Protein 1E6B (pdb70)

InterPro domains:
  IPR004045 Glutathione S-transferase, N-terminal [PF13409] (17-82)
  IPR004045 Glutathione S-transferase, N-terminal [PS50404] (7-88)
  IPR004046 Glutathione S-transferase, C-terminal [PF14497] (123-204)
  IPR005955 Glutathione S-transferases, class Zeta [TIGR01262] (10-216)
  IPR010987 Glutathione S-transferase, C-terminal-like [PS50405] (93-218)
  IPR034330 Glutathione S-transferases, class Zeta , C-terminal [cd03191] (94-213)
  IPR034333 Glutathione S-transferases, class Zeta , N-terminal [cd03042] (9-81)
  IPR036249 Thioredoxin-like superfamily [SSF52833] (5-92)
  IPR036282 Glutathione S-transferase, C-terminal domain superfamily [SSF47616] (88-217)
  IPR040079 Glutathione transferase family [SFLDS00019] (9-199)

CATH classification: 3.40.30.10 (+1 more: 1.20.1050.10)

Sequence (194 aa):
KLKLYSYWRSSCAHRVRIALALKGLDYEYIPVNLLKGDQFDSDFKKINPMGTVPALVDGDVVINDSFAIIMYLDEKYPEPPLLPRDLHKRAVNYQAMSIVLSGIQPTAWVNNAITKGFTALEKLLVNCAGKHATGDEIYLADLFLAPQIHGAINRFQINMEPYPTLAKCYESYNELPAFQNALPEKQPDAPSST

Radius of gyration: 16.5 Å; Cα contacts (8 Å, |Δi|>4): 278; chains: 1; bounding box: 48×37×42 Å

Foldseek 3Di:
DKEWEAALLDLLQLLQLLLCLQLVHDYHYHYQHVVVPSLVDVVVCVQVVVSDPGWMDDDNDIDDTSVRSSVVCCVVRVPPHQADDDPVSNVLLVVLLCCLVPQQPVVADADCSVVVSLVVLLVSQVPADDQARHHPDHHNSLSSLQSVVVCCCVVRVDDCVVRVRSVSRNVSLPPPVSSVCSHSCNDPPHDDPD

Secondary structure (DSSP, 8-state):
--EEEE-TT-HHHHHHHHHHHHTT---EEEE--TTTTGGG-HHHHHH-TT--SSEEEETTEEEESHHHHHHHHHHHS-SS-SS-S-HHHHHHHHHHHHIIIIII-------HHHHHHHHHHHHHHTTS-SSBTTBSS--HHHHHHHHHHHHHHHHH----TT-HHHHHHHHHHTT-HHHHHHSGGGSTTSPP--

B-factor: mean 41.96, std 14.05, range [22.75, 112.11]

Structure (mmCIF, N/CA/C/O backbone):
data_1E6B
#
_entry.id   1E6B
#
_cell.length_a   75.164
_cell.length_b   75.164
_cell.length_c   140.520
_cell.angle_alpha   90.00
_cell.angle_beta   90.00
_cell.angle_gamma   120.00
#
_symmetry.space_group_name_H-M   'P 65 2 2'
#
loop_
_entity.id
_entity.type
_entity.pdbx_description
1 polymer 'GLUTATHIONE S-TRANSFERASE'
2 non-polymer BETA-MERCAPTOETHANOL
3 water water
#
loop_
_atom_site.group_PDB
_atom_site.id
_atom_site.type_symbol
_atom_site.label_atom_id
_atom_site.label_alt_id
_atom_site.label_comp_id
_atom_site.label_asym_id
_atom_site.label_entity_id
_atom_site.label_seq_id
_atom_site.pdbx_PDB_ins_code
_atom_site.Cartn_x
_atom_site.Cartn_y
_atom_site.Cartn_z
_atom_site.occupancy
_atom_site.B_iso_or_equiv
_atom_site.auth_seq_id
_atom_site.auth_comp_id
_atom_site.auth_asym_id
_atom_site.auth_atom_id
_atom_site.pdbx_PDB_model_num
ATOM 1 N N . LYS A 1 8 ? 32.864 23.773 105.635 1.00 54.07 8 LYS A N 1
ATOM 2 C CA . LYS A 1 8 ? 31.434 23.678 106.069 1.00 52.92 8 LYS A CA 1
ATOM 3 C C . LYS A 1 8 ? 30.492 24.554 105.241 1.00 50.19 8 LYS A C 1
ATOM 4 O O . LYS A 1 8 ? 30.086 25.638 105.659 1.00 49.37 8 LYS A O 1
ATOM 6 N N . LEU A 1 9 ? 30.019 24.011 104.135 1.00 45.48 9 LEU A N 1
ATOM 7 C CA . LEU A 1 9 ? 29.091 24.732 103.280 1.00 40.87 9 LEU A CA 1
ATOM 8 C C . LEU A 1 9 ? 27.776 25.040 103.982 1.00 38.68 9 LEU A C 1
ATOM 9 O O . LEU A 1 9 ? 27.276 24.289 104.817 1.00 37.65 9 LEU A O 1
ATOM 14 N N . LYS A 1 10 ? 27.185 26.161 103.604 1.00 37.21 10 LYS A N 1
ATOM 15 C CA . LYS A 1 10 ? 25.894 26.597 104.058 1.00 36.63 10 LYS A CA 1
ATOM 16 C C . LYS A 1 10 ? 25.007 26.876 102.822 1.00 34.76 10 LYS A C 1
ATOM 17 O O . LYS A 1 10 ? 25.519 27.482 101.852 1.00 34.91 10 LYS A O 1
ATOM 23 N N . LEU A 1 11 ? 23.756 26.512 102.913 1.00 33.79 11 LEU A N 1
ATOM 24 C CA . LEU A 1 11 ? 22.836 26.824 101.793 1.00 32.96 11 LEU A CA 1
ATOM 25 C C . LEU A 1 11 ? 21.614 27.554 102.363 1.00 33.75 11 LEU A C 1
ATOM 26 O O . LEU A 1 11 ? 20.878 27.010 103.197 1.00 32.36 11 LEU A O 1
ATOM 31 N N . TYR A 1 12 ? 21.396 28.785 101.881 1.00 33.72 12 TYR A N 1
ATOM 32 C CA . TYR A 1 12 ? 20.219 29.547 102.234 1.00 34.04 12 TYR A CA 1
ATOM 33 C C . TYR A 1 12 ? 19.173 29.046 101.228 1.00 33.37 12 TYR A C 1
ATOM 34 O O . TYR A 1 12 ? 19.423 29.148 100.008 1.00 32.56 12 TYR A O 1
ATOM 43 N N . SER A 1 13 ? 18.110 28.492 101.772 1.00 33.06 13 SER A N 1
ATOM 44 C CA . SER A 1 13 ? 17.135 27.826 100.939 1.00 32.77 13 SER A CA 1
ATOM 45 C C . SER A 1 13 ? 15.723 28.102 101.428 1.00 33.76 13 SER A C 1
ATOM 46 O O . SER A 1 13 ? 15.510 28.385 102.591 1.00 35.55 13 SER A O 1
ATOM 49 N N . TYR A 1 14 ? 14.777 27.925 100.526 1.00 34.44 14 TYR A N 1
ATOM 50 C CA . TYR A 1 14 ? 13.357 28.002 100.851 1.00 36.12 14 TYR A CA 1
ATOM 51 C C . TYR A 1 14 ? 12.757 26.711 100.306 1.00 35.41 14 TYR A C 1
ATOM 52 O O . TYR A 1 14 ? 13.007 26.378 99.148 1.00 32.19 14 TYR A O 1
ATOM 61 N N . TRP A 1 15 ? 11.945 25.994 101.096 1.00 37.08 15 TRP A N 1
ATOM 62 C CA . TRP A 1 15 ? 11.470 24.691 100.660 1.00 39.56 15 TRP A CA 1
ATOM 63 C C . TRP A 1 15 ? 10.750 24.684 99.324 1.00 40.34 15 TRP A C 1
ATOM 64 O O . TRP A 1 15 ? 11.022 23.750 98.542 1.00 41.69 15 TRP A O 1
ATOM 75 N N . ARG A 1 16 ? 9.947 25.668 99.006 1.00 41.07 16 ARG A N 1
ATOM 76 C CA . ARG 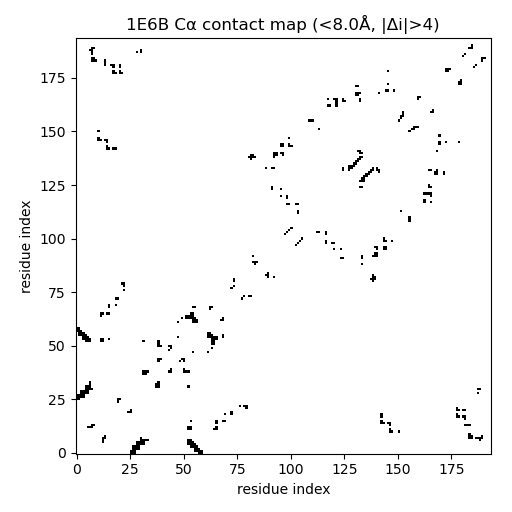A 1 16 ? 9.194 25.690 97.770 1.00 44.50 16 ARG A CA 1
ATOM 77 C C . ARG A 1 16 ? 9.930 26.367 96.607 1.00 41.39 16 ARG A C 1
ATOM 78 O O . ARG A 1 16 ? 9.347 26.382 95.523 1.00 42.57 16 ARG A O 1
ATOM 86 N N . SER A 1 17 ? 11.131 26.869 96.827 1.00 36.92 17 SER A N 1
ATOM 87 C CA . SER A 1 17 ? 11.783 27.561 95.688 1.00 34.46 17 SER A CA 1
ATOM 88 C C . SER A 1 17 ? 12.302 26.564 94.681 1.00 33.03 17 SER A C 1
ATOM 89 O O . SER A 1 17 ? 13.151 25.731 95.066 1.00 32.48 17 SER A O 1
ATOM 92 N N . SER A 1 18 ? 11.860 26.601 93.433 1.00 31.28 18 SER A N 1
ATOM 93 C CA . SER A 1 18 ? 12.403 25.657 92.457 1.00 32.71 18 SER A CA 1
ATOM 94 C C . SER A 1 18 ? 13.880 25.939 92.252 1.00 31.20 18 SER A C 1
ATOM 95 O O . SER A 1 18 ? 14.571 24.936 92.002 1.00 29.79 18 SER A O 1
ATOM 98 N N . CYS A 1 19 ? 14.362 27.192 92.351 1.00 29.51 19 CYS A N 1
ATOM 99 C CA . CYS A 1 19 ? 15.785 27.435 92.098 1.00 29.71 19 CYS A CA 1
ATOM 100 C C . CYS A 1 19 ? 16.623 26.755 93.188 1.00 29.48 19 CYS A C 1
ATOM 101 O O . CYS A 1 19 ? 17.679 26.167 92.889 1.00 29.70 19 CYS A O 1
ATOM 104 N N . ALA A 1 20 ? 16.134 26.845 94.432 1.00 27.84 20 ALA A N 1
ATOM 105 C CA . ALA A 1 20 ? 16.863 26.203 95.534 1.00 29.21 20 ALA A CA 1
ATOM 106 C C . ALA A 1 20 ? 16.756 24.674 95.378 1.00 28.65 20 ALA A C 1
ATOM 107 O O . ALA A 1 20 ? 17.740 23.974 95.688 1.00 28.19 20 ALA A O 1
ATOM 109 N N . HIS A 1 21 ? 15.651 24.171 94.868 1.00 28.89 21 HIS A N 1
ATOM 110 C CA . HIS A 1 21 ? 15.464 22.725 94.626 1.00 28.45 21 HIS A CA 1
ATOM 111 C C . HIS A 1 21 ? 16.581 22.252 93.685 1.00 29.02 21 HIS A C 1
ATOM 112 O O . HIS A 1 21 ? 17.211 21.202 93.928 1.00 28.26 21 HIS A O 1
ATOM 119 N N . ARG A 1 22 ? 16.858 22.989 92.585 1.00 27.50 22 ARG A N 1
ATOM 120 C CA . ARG A 1 22 ? 17.923 22.562 91.660 1.00 26.81 22 ARG A CA 1
ATOM 121 C C . ARG A 1 22 ? 19.264 22.329 92.396 1.00 25.29 22 ARG A C 1
ATOM 122 O O . ARG A 1 22 ? 20.003 21.363 92.145 1.00 25.67 22 ARG A O 1
ATOM 130 N N . VAL A 1 23 ? 19.630 23.330 93.212 1.00 23.97 23 VAL A N 1
ATOM 131 C CA . VAL A 1 23 ? 20.901 23.290 93.946 1.00 25.44 23 VAL A CA 1
ATOM 132 C C . VAL A 1 23 ? 20.892 22.125 94.926 1.00 25.77 23 VAL A C 1
ATOM 133 O O . VAL A 1 23 ? 21.969 21.506 95.064 1.00 26.41 23 VAL A O 1
ATOM 137 N N . ARG A 1 24 ? 19.768 21.896 95.627 1.00 27.24 24 ARG A N 1
ATOM 138 C CA . ARG A 1 24 ? 19.777 20.742 96.573 1.00 25.74 24 ARG A CA 1
ATOM 139 C C . ARG A 1 24 ? 20.069 19.410 95.886 1.00 26.78 24 ARG A C 1
ATOM 140 O O . ARG A 1 24 ? 20.770 18.518 96.403 1.00 29.08 24 ARG A O 1
ATOM 148 N N . ILE A 1 25 ? 19.619 19.248 94.646 1.00 25.67 25 ILE A N 1
ATOM 149 C CA . ILE A 1 25 ? 19.893 18.010 93.927 1.00 26.61 25 ILE A CA 1
ATOM 150 C C . ILE A 1 25 ? 21.403 17.945 93.706 1.00 27.14 25 ILE A C 1
ATOM 151 O O . ILE A 1 25 ? 21.969 16.844 93.847 1.00 28.70 25 ILE A O 1
ATOM 156 N N . ALA A 1 26 ? 21.988 19.069 93.257 1.00 24.91 26 ALA A N 1
ATOM 157 C CA . ALA A 1 26 ? 23.430 19.025 92.962 1.00 26.31 26 ALA A CA 1
ATOM 158 C C . ALA A 1 26 ? 24.241 18.614 94.210 1.00 28.01 26 ALA A C 1
ATOM 159 O O . ALA A 1 26 ? 25.117 17.755 94.134 1.00 29.87 26 ALA A O 1
ATOM 161 N N . LEU A 1 27 ? 23.935 19.228 95.351 1.00 27.60 27 LEU A N 1
ATOM 162 C CA . LEU A 1 27 ? 24.646 18.927 96.594 1.00 29.63 27 LEU A CA 1
ATOM 163 C C . LEU A 1 27 ? 24.489 17.442 96.945 1.00 29.89 27 LEU A C 1
ATOM 164 O O . LEU A 1 27 ? 25.477 16.859 97.398 1.00 31.78 27 LEU A O 1
ATOM 169 N N . ALA A 1 28 ? 23.305 16.881 96.823 1.00 30.12 28 ALA A N 1
ATOM 170 C CA . ALA A 1 28 ? 23.044 15.487 97.106 1.00 30.77 28 ALA A CA 1
ATOM 171 C C . ALA A 1 28 ? 23.794 14.595 96.136 1.00 31.12 28 ALA A C 1
ATOM 172 O O . ALA A 1 28 ? 24.489 13.645 96.568 1.00 31.42 28 ALA A O 1
ATOM 174 N N . LEU A 1 29 ? 23.810 14.891 94.842 1.00 31.28 29 LEU A N 1
ATOM 175 C CA . LEU A 1 29 ? 24.567 14.080 93.873 1.00 31.47 29 LEU A CA 1
ATOM 176 C C . LEU A 1 29 ? 26.078 14.168 94.103 1.00 31.70 29 LEU A C 1
ATOM 177 O O . LEU A 1 29 ? 26.725 13.148 93.829 1.00 33.29 29 LEU A O 1
ATOM 182 N N . LYS A 1 30 ? 26.578 15.265 94.635 1.00 29.24 30 LYS A N 1
ATOM 183 C CA . LYS A 1 30 ? 28.017 15.397 94.873 1.00 30.55 30 LYS A CA 1
ATOM 184 C C . LYS A 1 30 ? 28.390 14.766 96.229 1.00 30.27 30 LYS A C 1
ATOM 185 O O . LYS A 1 30 ? 29.578 14.705 96.619 1.00 3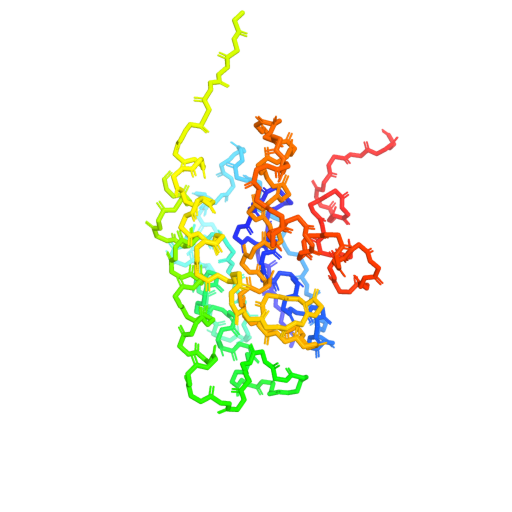1.97 30 LYS A O 1
ATOM 191 N N . GLY A 1 31 ? 27.406 14.367 96.991 1.00 31.99 31 GLY A N 1
ATOM 192 C CA . GLY A 1 31 ? 27.654 13.736 98.337 1.00 32.09 31 GLY A CA 1
ATOM 193 C C . GLY A 1 31 ? 28.160 14.804 99.302 1.00 32.27 31 GLY A C 1
ATOM 194 O O . GLY A 1 31 ? 28.906 14.558 100.275 1.00 33.29 31 GLY A O 1
ATOM 195 N N . LEU A 1 32 ? 27.728 16.067 99.117 1.00 31.18 32 LEU A N 1
ATOM 196 C CA . LEU A 1 32 ? 28.237 17.132 99.962 1.00 31.64 32 LEU A CA 1
ATOM 197 C C . LEU A 1 32 ? 27.333 17.530 101.126 1.00 32.68 32 LEU A C 1
ATOM 198 O O . LEU A 1 32 ? 26.148 17.843 100.971 1.00 33.15 32 LEU A O 1
ATOM 203 N N . ASP A 1 33 ? 27.865 17.478 102.355 1.00 34.32 33 ASP A N 1
ATOM 204 C CA . ASP A 1 33 ? 27.114 17.878 103.537 1.00 34.57 33 ASP A CA 1
ATOM 205 C C . ASP A 1 33 ? 27.042 19.399 103.627 1.00 34.32 33 ASP A C 1
ATOM 206 O O . ASP A 1 33 ? 27.922 20.095 103.131 1.00 34.86 33 ASP A O 1
ATOM 211 N N . TYR A 1 34 ? 25.967 19.903 104.228 1.00 34.50 34 TYR A N 1
ATOM 212 C CA . TYR A 1 34 ? 25.822 21.342 104.375 1.00 34.15 34 TYR A CA 1
ATOM 213 C C . TYR A 1 34 ? 24.758 21.662 105.428 1.00 35.17 34 TYR A C 1
ATOM 214 O O . TYR A 1 34 ? 23.912 20.839 105.780 1.00 36.96 34 TYR A O 1
ATOM 223 N N . GLU A 1 35 ? 24.870 22.905 105.893 1.00 36.35 35 GLU A N 1
ATOM 224 C CA . GLU A 1 35 ? 23.931 23.493 106.825 1.00 39.11 35 GLU A CA 1
ATOM 225 C C . GLU A 1 35 ? 22.783 24.146 106.036 1.00 37.69 35 GLU A C 1
ATOM 226 O O . GLU A 1 35 ? 23.053 25.016 105.222 1.00 39.54 35 GLU A O 1
ATOM 232 N N . TYR A 1 36 ? 21.575 23.649 106.218 1.00 35.46 36 TYR A N 1
ATOM 233 C CA . TYR A 1 36 ? 20.400 24.200 105.558 1.00 34.88 36 TYR A CA 1
ATOM 234 C C . TYR A 1 36 ? 19.907 25.390 106.377 1.00 36.21 36 TYR A C 1
ATOM 235 O O . TYR A 1 36 ? 19.571 25.198 107.569 1.00 37.39 36 TYR A O 1
ATOM 244 N N . ILE A 1 37 ? 19.934 26.584 105.805 1.00 36.78 37 ILE A N 1
ATOM 245 C CA . ILE A 1 37 ? 19.446 27.774 106.504 1.00 38.02 37 ILE A CA 1
ATOM 246 C C . ILE A 1 37 ? 18.192 28.258 105.788 1.00 38.28 37 ILE A C 1
ATOM 247 O O . ILE A 1 37 ? 18.242 28.730 104.654 1.00 36.46 37 ILE A O 1
ATOM 252 N N . PRO A 1 38 ? 17.038 28.065 106.409 1.00 39.35 38 PRO A N 1
ATOM 253 C CA . PRO A 1 38 ? 15.763 28.434 105.867 1.00 39.98 38 PRO A CA 1
ATOM 254 C C . PRO A 1 38 ? 15.599 29.950 105.723 1.00 40.07 38 PRO A C 1
ATOM 255 O O . PRO A 1 38 ? 15.997 30.750 106.590 1.00 39.75 38 PRO A O 1
ATOM 259 N N . VAL A 1 39 ? 15.019 30.345 104.604 1.00 39.45 39 VAL A N 1
ATOM 260 C CA . VAL A 1 39 ? 14.708 31.733 104.291 1.00 40.38 39 VAL A CA 1
ATOM 261 C C . VAL A 1 39 ? 13.276 31.737 103.763 1.00 41.65 39 VAL A C 1
ATOM 262 O O . VAL A 1 39 ? 12.934 31.273 102.680 1.00 40.39 39 VAL A O 1
ATOM 266 N N . ASN A 1 40 ? 12.311 32.130 104.629 1.00 44.39 40 ASN A N 1
ATOM 267 C CA . ASN A 1 40 ? 10.908 32.110 104.205 1.00 48.37 40 ASN A CA 1
ATOM 268 C C . ASN A 1 40 ? 10.613 33.216 103.204 1.00 51.42 40 ASN A C 1
ATOM 269 O O . ASN A 1 40 ? 10.399 34.385 103.591 1.00 53.08 40 ASN A O 1
ATOM 274 N N . LEU A 1 41 ? 10.561 32.908 101.911 1.00 52.94 41 LEU A N 1
ATOM 275 C CA . LEU A 1 41 ? 10.300 33.925 100.897 1.00 55.81 41 LEU A CA 1
ATOM 276 C C . LEU A 1 41 ? 8.881 34.480 100.963 1.00 59.70 41 LEU A C 1
ATOM 277 O O . LEU A 1 41 ? 8.740 35.688 100.714 1.00 60.07 41 LEU A O 1
ATOM 282 N N . LEU A 1 42 ? 7.856 33.717 101.341 1.00 62.80 42 LEU A N 1
ATOM 283 C CA . LEU A 1 42 ? 6.523 34.308 101.461 1.00 66.23 42 LEU A CA 1
ATOM 284 C C . LEU A 1 42 ? 6.508 35.383 102.538 1.00 67.50 42 LEU A C 1
ATOM 285 O O . LEU A 1 42 ? 6.028 36.502 102.308 1.00 68.79 42 LEU A O 1
ATOM 290 N N . LYS A 1 43 ? 7.104 35.117 103.697 1.00 67.41 43 LYS A N 1
ATOM 291 C CA . LYS A 1 43 ? 7.136 36.018 104.822 1.00 68.63 43 LYS A CA 1
ATOM 292 C C . LYS A 1 43 ? 8.107 37.185 104.669 1.00 67.73 43 LYS A C 1
ATOM 293 O O . LYS A 1 43 ? 8.351 37.867 105.673 1.00 68.46 43 LYS A O 1
ATOM 299 N N . GLY A 1 44 ? 8.848 37.255 103.578 1.00 65.42 44 GLY A N 1
ATOM 300 C CA . GLY A 1 44 ? 9.810 38.296 103.349 1.00 63.46 44 GLY A CA 1
ATOM 301 C C . GLY A 1 44 ? 11.057 38.272 104.198 1.00 62.03 44 GLY A C 1
ATOM 302 O O . GLY A 1 44 ? 11.721 39.307 104.351 1.00 61.57 44 GLY A O 1
ATOM 303 N N . ASP A 1 45 ? 11.576 37.099 104.576 1.00 60.12 45 ASP A N 1
ATOM 304 C CA . ASP A 1 45 ? 12.811 37.007 105.331 1.00 58.84 45 ASP A CA 1
ATOM 305 C C . ASP A 1 45 ? 14.047 37.359 104.513 1.00 54.50 45 ASP A C 1
ATOM 306 O O . ASP A 1 45 ? 15.115 37.636 105.059 1.00 52.87 45 ASP A O 1
ATOM 311 N N . GLN A 1 46 ? 13.954 37.364 103.188 1.00 51.19 46 GLN A N 1
ATOM 312 C CA . GLN A 1 46 ? 15.077 37.725 102.334 1.00 50.98 46 GLN A CA 1
ATOM 313 C C . GLN A 1 46 ? 15.382 39.224 102.327 1.00 52.08 46 GLN A C 1
ATOM 314 O O . GLN A 1 46 ? 16.342 39.686 101.715 1.00 51.64 46 GLN A O 1
ATOM 320 N N . PHE A 1 47 ? 14.511 40.047 102.927 1.00 53.27 47 PHE A N 1
ATOM 321 C CA . PHE A 1 47 ? 14.749 41.491 103.000 1.00 53.89 47 PHE A CA 1
ATOM 322 C C . PHE A 1 47 ? 15.225 41.913 104.387 1.00 57.73 47 PHE A C 1
ATOM 323 O O . PHE A 1 47 ? 15.370 43.104 104.655 1.00 57.68 47 PHE A O 1
ATOM 331 N N . ASP A 1 48 ? 15.479 40.932 105.234 1.00 60.34 48 ASP A N 1
ATOM 332 C CA . ASP A 1 48 ? 16.048 41.164 106.563 1.00 63.83 48 ASP A CA 1
ATOM 333 C C . ASP A 1 48 ? 17.445 41.749 106.446 1.00 64.18 48 ASP A C 1
ATOM 334 O O . ASP A 1 48 ? 18.228 41.249 105.625 1.00 63.62 48 ASP A O 1
ATOM 339 N N . SER A 1 49 ? 17.792 42.782 107.223 1.00 64.40 49 SER A N 1
ATOM 340 C CA . SER A 1 49 ? 19.110 43.383 107.116 1.00 64.70 49 SER A CA 1
ATOM 341 C C . SER A 1 49 ? 20.271 42.503 107.549 1.00 64.32 49 SER A C 1
ATOM 342 O O . SER A 1 49 ? 21.362 42.704 106.984 1.00 64.65 49 SER A O 1
ATOM 345 N N . ASP A 1 50 ? 20.119 41.556 108.466 1.00 63.94 50 ASP A N 1
ATOM 346 C CA . ASP A 1 50 ? 21.279 40.740 108.851 1.00 64.25 50 ASP A CA 1
ATOM 347 C C . ASP A 1 50 ? 21.633 39.720 107.771 1.00 62.40 50 ASP A C 1
ATOM 348 O O . ASP A 1 50 ? 22.789 39.450 107.454 1.00 61.31 50 ASP A O 1
ATOM 353 N N . PHE A 1 51 ? 20.577 39.165 107.175 1.00 60.81 51 PHE A N 1
ATOM 354 C CA . PHE A 1 51 ? 20.732 38.226 106.057 1.00 59.21 51 PHE A CA 1
ATOM 355 C C . PHE A 1 51 ? 21.412 38.926 104.886 1.00 58.65 51 PHE A C 1
ATOM 356 O O . PHE A 1 51 ? 22.311 38.398 104.238 1.00 56.53 51 PHE A O 1
ATOM 364 N N . LYS A 1 52 ? 21.038 40.182 104.644 1.00 59.66 52 LYS A N 1
ATOM 365 C CA . LYS A 1 52 ? 21.604 41.074 103.649 1.00 60.44 52 LYS A CA 1
ATOM 366 C C . LYS A 1 52 ? 23.080 41.340 103.889 1.00 59.76 52 LYS A C 1
ATOM 367 O O . LYS A 1 52 ? 23.868 41.501 102.971 1.00 60.16 52 LYS A O 1
ATOM 373 N N . LYS A 1 53 ? 23.485 41.305 105.156 1.00 59.58 53 LYS A N 1
ATOM 374 C CA . LYS A 1 53 ? 24.882 41.445 105.517 1.00 59.72 53 LYS A CA 1
ATOM 375 C C . LYS A 1 53 ? 25.702 40.254 105.031 1.00 57.03 53 LYS A C 1
ATOM 376 O O . LYS A 1 53 ? 26.843 40.392 104.611 1.00 56.86 53 LYS A O 1
ATOM 382 N N . ILE A 1 54 ? 25.132 39.063 105.200 1.00 54.69 54 ILE A N 1
ATOM 383 C CA . ILE A 1 54 ? 25.808 37.843 104.795 1.00 53.62 54 ILE A CA 1
ATOM 384 C C . ILE A 1 54 ? 25.659 37.604 103.293 1.00 50.06 54 ILE A C 1
ATOM 385 O O . ILE A 1 54 ? 26.598 37.157 102.655 1.00 49.58 54 ILE A O 1
ATOM 390 N N . ASN A 1 55 ? 24.528 37.932 102.745 1.00 47.39 55 ASN A N 1
ATOM 391 C CA . ASN A 1 55 ? 24.146 37.754 101.346 1.00 45.32 55 ASN A CA 1
ATOM 392 C C . ASN A 1 55 ? 23.710 39.056 100.719 1.00 44.93 55 ASN A C 1
ATOM 393 O O . ASN A 1 55 ? 22.535 39.344 100.469 1.00 44.42 55 ASN A O 1
ATOM 398 N N . PRO A 1 56 ? 24.665 39.950 100.453 1.00 45.60 56 PRO A N 1
ATOM 399 C CA . PRO A 1 56 ? 24.414 41.271 99.905 1.00 45.44 56 PRO A CA 1
ATOM 400 C C . PRO A 1 56 ? 23.629 41.242 98.623 1.00 43.99 56 PRO A C 1
ATOM 401 O O . PRO A 1 56 ? 22.793 42.099 98.389 1.00 43.89 56 PRO A O 1
ATOM 405 N N . MET A 1 57 ? 23.828 40.193 97.781 1.00 43.14 57 MET A N 1
ATOM 406 C CA . MET A 1 57 ? 23.017 40.098 96.593 1.00 41.30 57 MET A CA 1
ATOM 407 C C . MET A 1 57 ? 21.559 39.888 96.992 1.00 41.28 57 MET A C 1
ATOM 408 O O . MET A 1 57 ? 20.690 40.201 96.181 1.00 42.20 57 MET A O 1
ATOM 413 N N . GLY A 1 58 ? 21.282 39.303 98.181 1.00 39.32 58 GLY A N 1
ATOM 414 C CA . GLY A 1 58 ? 19.925 39.177 98.642 1.00 39.56 58 GLY A CA 1
ATOM 415 C C . GLY A 1 58 ? 19.045 38.102 98.083 1.00 39.21 58 GLY A C 1
ATOM 416 O O . GLY A 1 58 ? 17.841 38.037 98.375 1.00 41.61 58 GLY A O 1
ATOM 417 N N . THR A 1 59 ? 19.603 37.242 97.219 1.00 36.51 59 THR A N 1
ATOM 418 C CA . THR A 1 59 ? 18.738 36.244 96.585 1.00 36.96 59 THR A CA 1
ATOM 419 C C . THR A 1 59 ? 18.919 34.871 97.223 1.00 35.66 59 THR A C 1
ATOM 420 O O . THR A 1 59 ? 19.941 34.559 97.834 1.00 36.00 59 THR A O 1
ATOM 424 N N . VAL A 1 60 ? 17.905 34.054 97.003 1.00 33.62 60 VAL A N 1
ATOM 425 C CA . VAL A 1 60 ? 17.880 32.634 97.453 1.00 32.73 60 VAL A CA 1
ATOM 426 C C . VAL A 1 60 ? 17.612 31.775 96.231 1.00 32.42 60 VAL A C 1
ATOM 427 O O . VAL A 1 60 ? 16.711 32.096 95.424 1.00 34.57 60 VAL A O 1
ATOM 431 N N . PRO A 1 61 ? 18.369 30.703 95.968 1.00 31.69 61 PRO A N 1
ATOM 432 C CA . PRO A 1 61 ? 19.362 30.185 96.852 1.00 31.48 61 PRO A CA 1
ATOM 433 C C . PRO A 1 61 ? 20.670 30.927 96.894 1.00 31.09 61 PRO A C 1
ATOM 434 O O . PRO A 1 61 ? 21.010 31.704 95.985 1.00 29.44 61 PRO A O 1
ATOM 438 N N . ALA A 1 62 ? 21.404 30.741 97.999 1.00 30.08 62 ALA A N 1
ATOM 439 C CA . ALA A 1 62 ? 22.717 31.344 98.155 1.00 29.97 62 ALA A CA 1
ATOM 440 C C . ALA A 1 62 ? 23.601 30.305 98.850 1.00 30.12 62 ALA A C 1
ATOM 441 O O . ALA A 1 62 ? 23.179 29.760 99.866 1.00 30.14 62 ALA A O 1
ATOM 443 N N . LEU A 1 63 ? 24.761 30.028 98.276 1.00 29.59 63 LEU A N 1
ATOM 444 C CA . LEU A 1 63 ? 25.678 29.052 98.859 1.00 30.08 63 LEU A CA 1
ATOM 445 C C . LEU A 1 63 ? 26.839 29.803 99.507 1.00 31.54 63 LEU A C 1
ATOM 446 O O . LEU A 1 63 ? 27.390 30.726 98.908 1.00 32.14 63 LEU A O 1
ATOM 451 N N . VAL A 1 64 ? 27.090 29.546 100.779 1.00 33.53 64 VAL A N 1
ATOM 452 C CA . VAL A 1 64 ? 28.243 30.114 101.467 1.00 36.64 64 VAL A CA 1
ATOM 453 C C . VAL A 1 64 ? 29.303 29.031 101.652 1.00 37.18 64 VAL A C 1
ATOM 454 O O . VAL A 1 64 ? 29.092 27.943 102.192 1.00 38.48 64 VAL A O 1
ATOM 458 N N . ASP A 1 65 ? 30.468 29.329 101.086 1.00 37.99 65 ASP A N 1
ATOM 459 C CA . ASP A 1 65 ? 31.602 28.399 101.142 1.00 40.24 65 ASP A CA 1
ATOM 460 C C . ASP A 1 65 ? 32.767 29.148 101.797 1.00 43.16 65 ASP A C 1
ATOM 461 O O . ASP A 1 65 ? 33.451 29.904 101.124 1.00 43.34 65 ASP A O 1
ATOM 466 N N . GLY A 1 66 ? 32.760 29.225 103.121 1.00 47.55 66 GLY A N 1
ATOM 467 C CA . GLY A 1 66 ? 33.659 30.109 103.874 1.00 50.79 66 GLY A CA 1
ATOM 468 C C . GLY A 1 66 ? 33.296 31.572 103.697 1.00 53.82 66 GLY A C 1
ATOM 469 O O . GLY A 1 66 ? 32.210 32.098 103.949 1.00 55.04 66 GLY A O 1
ATOM 470 N N . ASP A 1 67 ? 34.228 32.313 103.138 1.00 56.87 67 ASP A N 1
ATOM 471 C CA . ASP A 1 67 ? 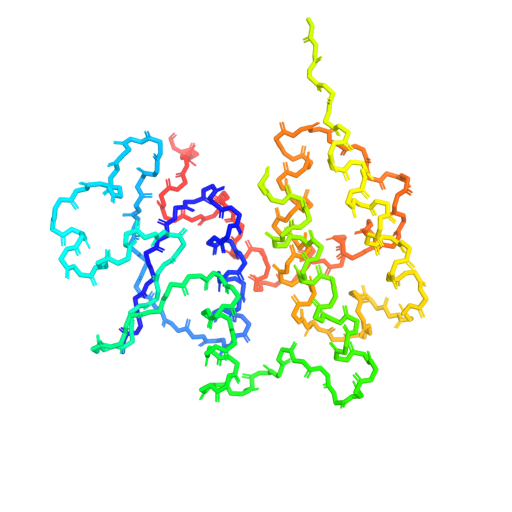34.142 33.717 102.785 1.00 59.24 67 ASP A CA 1
ATOM 472 C C . ASP A 1 67 ? 33.398 33.960 101.469 1.00 57.53 67 ASP A C 1
ATOM 473 O O . ASP A 1 67 ? 33.111 35.115 101.138 1.00 58.87 67 ASP A O 1
ATOM 481 N N . VAL A 1 68 ? 33.278 32.895 100.684 1.00 54.00 68 VAL A N 1
ATOM 482 C CA . VAL A 1 68 ? 32.653 32.986 99.374 1.00 50.14 68 VAL A CA 1
ATOM 483 C C . VAL A 1 68 ? 31.150 32.710 99.414 1.00 46.09 68 VAL A C 1
ATOM 484 O O . VAL A 1 68 ? 30.647 31.703 99.897 1.00 44.16 68 VAL A O 1
ATOM 488 N N . VAL A 1 69 ? 30.415 33.680 98.854 1.00 42.71 69 VAL A N 1
ATOM 489 C CA . VAL A 1 69 ? 28.980 33.611 98.744 1.00 40.83 69 VAL A CA 1
ATOM 490 C C . VAL A 1 69 ? 28.632 33.584 97.256 1.00 38.81 69 VAL A C 1
ATOM 491 O O . VAL A 1 69 ? 29.027 34.513 96.537 1.00 38.65 69 VAL A O 1
ATOM 495 N N . ILE A 1 70 ? 27.941 32.545 96.846 1.00 37.14 70 ILE A N 1
ATOM 496 C CA . ILE A 1 70 ? 27.554 32.411 95.446 1.00 35.82 70 ILE A CA 1
ATOM 497 C C . ILE A 1 70 ? 26.035 32.470 95.364 1.00 33.94 70 ILE A C 1
ATOM 498 O O . ILE A 1 70 ? 25.354 31.649 96.022 1.00 31.11 70 ILE A O 1
ATOM 503 N N . ASN A 1 71 ? 25.505 33.315 94.495 1.00 32.67 71 ASN A N 1
ATOM 504 C CA . ASN A 1 71 ? 24.092 33.380 94.228 1.00 33.40 71 ASN A CA 1
ATOM 505 C C . ASN A 1 71 ? 23.877 32.857 92.798 1.00 33.28 71 ASN A C 1
ATOM 506 O O . ASN A 1 71 ? 24.874 32.652 92.080 1.00 34.11 71 ASN A O 1
ATOM 511 N N . ASP A 1 72 ? 22.605 32.671 92.476 1.00 32.40 72 ASP A N 1
ATOM 512 C CA . ASP A 1 72 ? 22.162 32.115 91.207 1.00 32.41 72 ASP A CA 1
ATOM 513 C C . ASP A 1 72 ? 22.296 30.599 91.166 1.00 30.64 72 ASP A C 1
ATOM 514 O O . ASP A 1 72 ? 23.378 30.037 91.278 1.00 28.54 72 ASP A O 1
ATOM 519 N N . SER A 1 73 ? 21.156 29.922 90.922 1.00 29.58 73 SER A N 1
ATOM 520 C CA . SER A 1 73 ? 21.137 28.478 90.876 1.00 28.64 73 SER A CA 1
ATOM 521 C C . SER A 1 73 ? 22.134 27.889 89.870 1.00 28.61 73 SER A C 1
ATOM 522 O O . SER A 1 73 ? 22.799 26.900 90.184 1.00 28.97 73 SER A O 1
ATOM 525 N N . PHE A 1 74 ? 22.258 28.468 88.693 1.00 27.88 74 PHE A N 1
ATOM 526 C CA . PHE A 1 74 ? 23.151 27.940 87.682 1.00 26.77 74 PHE A CA 1
ATOM 527 C C . PHE A 1 74 ? 24.603 28.193 88.095 1.00 27.46 74 PHE A C 1
ATOM 528 O O . PHE A 1 74 ? 25.376 27.230 88.040 1.00 27.66 74 PHE A O 1
ATOM 536 N N . ALA A 1 75 ? 24.919 29.398 88.560 1.00 27.37 75 ALA A N 1
ATOM 537 C CA . ALA A 1 75 ? 26.293 29.678 88.966 1.00 27.25 75 ALA A CA 1
ATOM 538 C C . ALA A 1 75 ? 26.639 28.780 90.174 1.00 27.57 75 ALA A C 1
ATOM 539 O O . ALA A 1 75 ? 27.777 28.322 90.221 1.00 28.09 75 ALA A O 1
ATOM 541 N N . ILE A 1 76 ? 25.722 28.570 91.130 1.00 25.44 76 ILE A N 1
ATOM 542 C CA . ILE A 1 76 ? 26.077 27.709 92.258 1.00 26.22 76 ILE A CA 1
ATOM 543 C C . ILE A 1 76 ? 26.398 26.283 91.813 1.00 26.43 76 ILE A C 1
ATOM 544 O O . ILE A 1 76 ? 27.361 25.621 92.246 1.00 29.48 76 ILE A O 1
ATOM 549 N N . ILE A 1 77 ? 25.555 25.771 90.905 1.00 25.08 77 ILE A N 1
ATOM 550 C CA . ILE A 1 77 ? 25.707 24.401 90.429 1.00 25.90 77 ILE A CA 1
ATOM 551 C C . ILE A 1 77 ? 27.035 24.282 89.670 1.00 25.35 77 ILE A C 1
ATOM 552 O O . ILE A 1 77 ? 27.756 23.287 89.831 1.00 26.35 77 ILE A O 1
ATOM 557 N N . MET A 1 78 ? 27.415 25.259 88.845 1.00 27.41 78 MET A N 1
ATOM 558 C CA . MET A 1 78 ? 28.686 25.205 88.113 1.00 26.56 78 MET A CA 1
ATOM 559 C C . MET A 1 78 ? 29.845 25.299 89.084 1.00 26.56 78 MET A C 1
ATOM 560 O O . MET A 1 78 ? 30.819 24.555 88.928 1.00 27.66 78 MET A O 1
ATOM 565 N N . TYR A 1 79 ? 29.696 26.158 90.106 1.00 26.22 79 TYR A N 1
ATOM 566 C CA . TYR A 1 79 ? 30.791 26.232 91.094 1.00 28.76 79 TYR A CA 1
ATOM 567 C C . TYR A 1 79 ? 30.940 24.872 91.769 1.00 29.55 79 TYR A C 1
ATOM 568 O O . TYR A 1 79 ? 32.082 24.365 91.939 1.00 29.33 79 TYR A O 1
ATOM 577 N N . LEU A 1 80 ? 29.825 24.257 92.190 1.00 28.41 80 LEU A N 1
ATOM 578 C CA . LEU A 1 80 ? 29.966 22.931 92.792 1.00 30.34 80 LEU A CA 1
ATOM 579 C C . LEU A 1 80 ? 30.585 21.891 91.846 1.00 30.33 80 LEU A C 1
ATOM 580 O O . LEU A 1 80 ? 31.387 21.017 92.265 1.00 29.68 80 LEU A O 1
ATOM 585 N N . ASP A 1 81 ? 30.185 21.894 90.584 1.00 30.07 81 ASP A N 1
ATOM 586 C CA . ASP A 1 81 ? 30.706 20.915 89.642 1.00 30.49 81 ASP A CA 1
ATOM 587 C C . ASP A 1 81 ? 32.188 21.157 89.389 1.00 31.22 81 ASP A C 1
ATOM 588 O O . ASP A 1 81 ? 32.889 20.165 89.152 1.00 32.18 81 ASP A O 1
ATOM 593 N N . GLU A 1 82 ? 32.567 22.432 89.367 1.00 31.52 82 GLU A N 1
ATOM 594 C CA . GLU A 1 82 ? 34.005 22.704 89.144 1.00 33.52 82 GLU A CA 1
ATOM 595 C C . GLU A 1 82 ? 34.860 22.490 90.383 1.00 34.92 82 GLU A C 1
ATOM 596 O O . GLU A 1 82 ? 36.049 22.131 90.248 1.00 37.41 82 GLU A O 1
ATOM 602 N N . LYS A 1 83 ? 34.334 22.693 91.578 1.00 33.16 83 LYS A N 1
ATOM 603 C CA . LYS A 1 83 ? 35.150 22.538 92.785 1.00 34.32 83 LYS A CA 1
ATOM 604 C C . LYS A 1 83 ? 35.194 21.076 93.188 1.00 34.85 83 LYS A C 1
ATOM 605 O O . LYS A 1 83 ? 36.207 20.635 93.751 1.00 37.38 83 LYS A O 1
ATOM 611 N N . TYR A 1 84 ? 34.109 20.360 92.988 1.00 34.32 84 TYR A N 1
ATOM 612 C CA . TYR A 1 84 ? 33.943 18.965 93.387 1.00 35.66 84 TYR A CA 1
ATOM 613 C C . TYR A 1 84 ? 33.461 18.208 92.142 1.00 36.44 84 TYR A C 1
ATOM 614 O O . TYR A 1 84 ? 32.270 18.042 91.888 1.00 36.67 84 TYR A O 1
ATOM 623 N N . PRO A 1 85 ? 34.414 17.849 91.278 1.00 36.90 85 PRO A N 1
ATOM 624 C CA . PRO A 1 85 ? 34.091 17.297 89.987 1.00 35.91 85 PRO A CA 1
ATOM 625 C C . PRO A 1 85 ? 33.358 15.976 89.927 1.00 34.43 85 PRO A C 1
ATOM 626 O O . PRO A 1 85 ? 32.867 15.697 88.848 1.00 33.53 85 PRO A O 1
ATOM 630 N N . GLU A 1 86 ? 33.437 15.129 90.938 1.00 34.98 86 GLU A N 1
ATOM 631 C CA . GLU A 1 86 ? 32.760 13.817 90.836 1.00 37.67 86 GLU A CA 1
ATOM 632 C C . GLU A 1 86 ? 31.369 13.826 91.393 1.00 37.38 86 GLU A C 1
ATOM 633 O O . GLU A 1 86 ? 31.476 14.111 92.599 1.00 37.04 86 GLU A O 1
ATOM 639 N N . PRO A 1 87 ? 30.519 12.922 90.955 1.00 34.89 87 PRO A N 1
ATOM 640 C CA . PRO A 1 87 ? 30.204 12.623 89.579 1.00 34.66 87 PRO A CA 1
ATOM 641 C C . PRO A 1 87 ? 30.019 13.904 88.755 1.00 33.35 87 PRO A C 1
ATOM 642 O O . PRO A 1 87 ? 29.606 14.941 89.291 1.00 33.33 87 PRO A O 1
ATOM 646 N N . PRO A 1 88 ? 30.461 13.857 87.525 1.00 34.10 88 PRO A N 1
ATOM 647 C CA . PRO A 1 88 ? 30.397 15.032 86.652 1.00 32.46 88 PRO A CA 1
ATOM 648 C C . PRO A 1 88 ? 28.953 15.408 86.332 1.00 32.43 88 PRO A C 1
ATOM 649 O O . PRO A 1 88 ? 28.155 14.535 86.001 1.00 32.19 88 PRO A O 1
ATOM 653 N N . LEU A 1 89 ? 28.599 16.709 86.391 1.00 30.89 89 LEU A N 1
ATOM 654 C CA . LEU A 1 89 ? 27.269 17.118 85.959 1.00 31.00 89 LEU A CA 1
ATOM 655 C C . LEU A 1 89 ? 27.247 17.470 84.489 1.00 31.63 89 LEU A C 1
ATOM 656 O O . LEU A 1 89 ? 26.164 17.832 83.966 1.00 31.38 89 LEU A O 1
ATOM 661 N N . LEU A 1 90 ? 28.371 17.340 83.747 1.00 30.97 90 LEU A N 1
ATOM 662 C CA . LEU A 1 90 ? 28.258 17.561 82.298 1.00 31.87 90 LEU A CA 1
ATOM 663 C C . LEU A 1 90 ? 28.943 16.396 81.588 1.00 31.84 90 LEU A C 1
ATOM 664 O O . LEU A 1 90 ? 29.935 15.909 82.164 1.00 33.51 90 LEU A O 1
ATOM 669 N N . PRO A 1 91 ? 28.407 15.958 80.481 1.00 31.71 91 PRO A N 1
ATOM 670 C CA . PRO A 1 91 ? 29.034 14.833 79.771 1.00 32.63 91 PRO A CA 1
ATOM 671 C C . PRO A 1 91 ? 30.285 15.298 79.075 1.00 35.67 91 PRO A C 1
ATOM 672 O O . PRO A 1 91 ? 30.609 16.485 78.987 1.00 36.10 91 PRO A O 1
ATOM 676 N N . ARG A 1 92 ? 31.002 14.324 78.511 1.00 38.03 92 ARG A N 1
ATOM 677 C CA . ARG A 1 92 ? 32.198 14.604 77.728 1.00 41.25 92 ARG A CA 1
ATOM 678 C C . ARG A 1 92 ? 31.947 15.130 76.329 1.00 39.48 92 ARG A C 1
ATOM 679 O O . ARG A 1 92 ? 32.643 16.056 75.896 1.00 38.14 92 ARG A O 1
ATOM 693 N N . ASP A 1 93 ? 30.918 14.640 75.661 1.00 38.47 93 ASP A N 1
ATOM 694 C CA . ASP A 1 93 ? 30.594 15.004 74.280 1.00 38.48 93 ASP A CA 1
ATOM 695 C C . ASP A 1 93 ? 30.205 16.478 74.178 1.00 37.37 93 ASP A C 1
ATOM 696 O O . ASP A 1 93 ? 29.272 16.915 74.864 1.00 34.89 93 ASP A O 1
ATOM 701 N N . LEU A 1 94 ? 30.937 17.241 73.341 1.00 37.60 94 LEU A N 1
ATOM 702 C CA . LEU A 1 94 ? 30.667 18.677 73.248 1.00 38.06 94 LEU A CA 1
ATOM 703 C C . LEU A 1 94 ? 29.241 19.002 72.825 1.00 35.76 94 LEU A C 1
ATOM 704 O O . LEU A 1 94 ? 28.639 19.967 73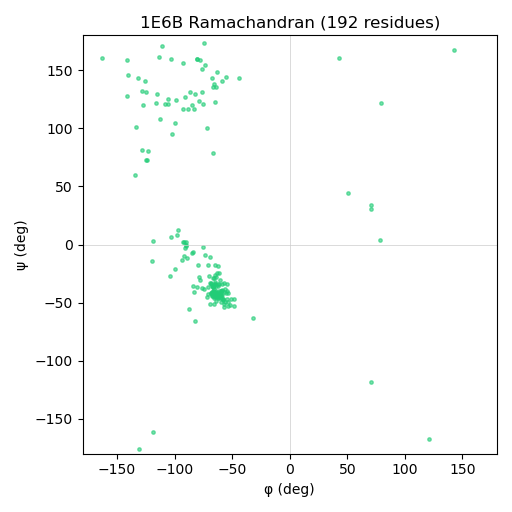.349 1.00 33.08 94 LEU A O 1
ATOM 709 N N . HIS A 1 95 ? 28.704 18.240 71.884 1.00 34.54 95 HIS A N 1
ATOM 710 C CA . HIS A 1 95 ? 27.325 18.451 71.479 1.00 37.50 95 HIS A CA 1
ATOM 711 C C . HIS A 1 95 ? 26.370 18.164 72.639 1.00 34.94 95 HIS A C 1
ATOM 712 O O . HIS A 1 95 ? 25.467 18.978 72.861 1.00 32.38 95 HIS A O 1
ATOM 719 N N . LYS A 1 96 ? 26.486 17.051 73.343 1.00 34.20 96 LYS A N 1
ATOM 720 C CA . LYS A 1 96 ? 25.600 16.780 74.478 1.00 33.38 96 LYS A CA 1
ATOM 721 C C . LYS A 1 96 ? 25.733 17.816 75.586 1.00 31.62 96 LYS A C 1
ATOM 722 O O . LYS A 1 96 ? 24.718 18.199 76.194 1.00 31.59 96 LYS A O 1
ATOM 728 N N . ARG A 1 97 ? 26.934 18.332 75.777 1.00 30.93 97 ARG A N 1
ATOM 729 C CA . ARG A 1 97 ? 27.133 19.459 76.725 1.00 27.66 97 ARG A CA 1
ATOM 730 C C . ARG A 1 97 ? 26.330 20.676 76.226 1.00 28.23 97 ARG A C 1
ATOM 731 O O . ARG A 1 97 ? 25.626 21.295 77.039 1.00 26.12 97 ARG A O 1
ATOM 739 N N . ALA A 1 98 ? 26.389 20.952 74.911 1.00 27.50 98 ALA A N 1
ATOM 740 C CA . ALA A 1 98 ? 25.595 22.078 74.427 1.00 28.80 98 ALA A CA 1
ATOM 741 C C . ALA A 1 98 ? 24.095 21.849 74.670 1.00 29.32 98 ALA A C 1
ATOM 742 O O . ALA A 1 98 ? 23.403 22.816 74.984 1.00 29.68 98 ALA A O 1
ATOM 744 N N . VAL A 1 99 ? 23.593 20.637 74.434 1.00 28.85 99 VAL A N 1
ATOM 745 C CA . VAL A 1 99 ? 22.163 20.413 74.726 1.00 28.72 99 VAL A CA 1
ATOM 746 C C . VAL A 1 99 ? 21.827 20.665 76.189 1.00 28.79 99 VAL A C 1
ATOM 747 O O . VAL A 1 99 ? 20.749 21.231 76.532 1.00 27.10 99 VAL A O 1
ATOM 751 N N . ASN A 1 100 ? 22.757 20.228 77.073 1.00 28.57 100 ASN A N 1
ATOM 752 C CA . ASN A 1 100 ? 22.494 20.464 78.503 1.00 27.52 100 ASN A CA 1
ATOM 753 C C . ASN A 1 100 ? 22.409 21.959 78.785 1.00 26.93 100 ASN A C 1
ATOM 754 O O . ASN A 1 100 ? 21.515 22.374 79.514 1.00 27.66 100 ASN A O 1
ATOM 759 N N . TYR A 1 101 ? 23.338 22.755 78.214 1.00 26.69 101 TYR A N 1
ATOM 760 C CA . TYR A 1 101 ? 23.266 24.200 78.470 1.00 28.56 101 TYR A CA 1
ATOM 761 C C . TYR A 1 101 ? 22.004 24.840 77.889 1.00 27.03 101 TYR A C 1
ATOM 762 O O . TYR A 1 101 ? 21.452 25.800 78.482 1.00 27.70 101 TYR A O 1
ATOM 771 N N . GLN A 1 102 ? 21.550 24.323 76.754 1.00 27.09 102 GLN A N 1
ATOM 772 C CA . GLN A 1 102 ? 20.326 24.854 76.098 1.00 28.47 102 GLN A CA 1
ATOM 773 C C . GLN A 1 102 ? 19.103 24.523 76.943 1.00 28.71 102 GLN A C 1
ATOM 774 O O . GLN A 1 102 ? 18.242 25.389 77.119 1.00 28.18 102 GLN A O 1
ATOM 780 N N . ALA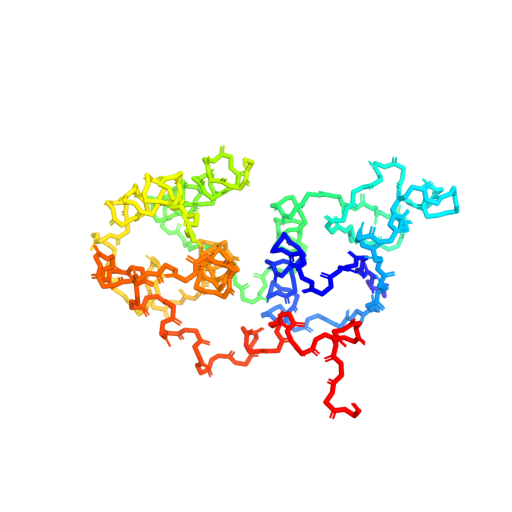 A 1 103 ? 19.051 23.299 77.493 1.00 30.87 103 ALA A N 1
ATOM 781 C CA . ALA A 1 103 ? 17.937 22.872 78.333 1.00 30.30 103 ALA A CA 1
ATOM 782 C C . ALA A 1 103 ? 17.924 23.752 79.571 1.00 28.97 103 ALA A C 1
ATOM 783 O O . ALA A 1 103 ? 16.875 24.255 80.017 1.00 31.95 103 ALA A O 1
ATOM 785 N N . MET A 1 104 ? 19.091 24.001 80.190 1.00 25.49 104 MET A N 1
ATOM 786 C CA . MET A 1 104 ? 19.255 24.856 81.334 1.00 26.86 104 MET A CA 1
ATOM 787 C C . MET A 1 104 ? 18.699 26.264 81.019 1.00 28.23 104 MET A C 1
ATOM 788 O O . MET A 1 104 ? 17.834 26.769 81.759 1.00 29.14 104 MET A O 1
ATOM 793 N N . SER A 1 105 ? 19.131 26.803 79.864 1.00 27.22 105 SER A N 1
ATOM 794 C CA . SER A 1 105 ? 18.695 28.156 79.529 1.00 29.07 105 SER A CA 1
ATOM 795 C C . SER A 1 105 ? 17.200 28.244 79.253 1.00 30.14 105 SER A C 1
ATOM 796 O O . SER A 1 105 ? 16.567 29.250 79.655 1.00 32.31 105 SER A O 1
ATOM 800 N N . ILE A 1 106 ? 16.562 27.264 78.635 1.00 29.43 106 ILE A N 1
ATOM 801 C CA . ILE A 1 106 ? 15.096 27.366 78.424 1.00 31.89 106 ILE A CA 1
ATOM 802 C C . ILE A 1 106 ? 14.389 27.459 79.785 1.00 33.65 106 ILE A C 1
ATOM 803 O O . ILE A 1 106 ? 13.481 28.279 80.020 1.00 32.83 106 ILE A O 1
ATOM 808 N N . VAL A 1 107 ? 14.850 26.614 80.717 1.00 32.85 107 VAL A N 1
ATOM 809 C CA . VAL A 1 107 ? 14.221 26.698 82.047 1.00 32.98 107 VAL A CA 1
ATOM 810 C C . VAL A 1 107 ? 14.578 27.987 82.744 1.00 35.80 107 VAL A C 1
ATOM 811 O O . VAL A 1 107 ? 13.676 28.654 83.268 1.00 38.74 107 VAL A O 1
ATOM 815 N N . LEU A 1 108 ? 15.854 28.339 82.838 1.00 37.58 108 LEU A N 1
ATOM 816 C CA . LEU A 1 108 ? 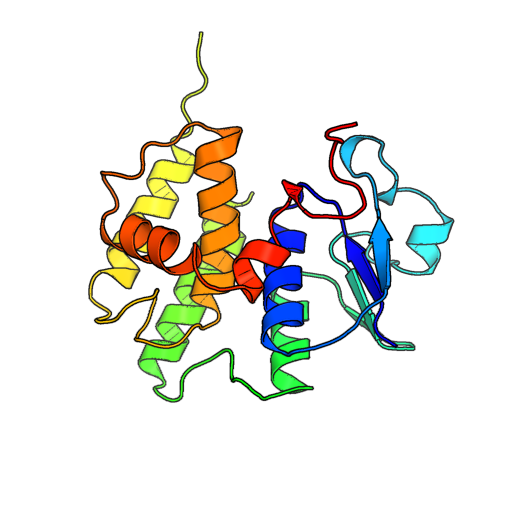16.333 29.491 83.573 1.00 42.16 108 LEU A CA 1
ATOM 817 C C . LEU A 1 108 ? 15.749 30.821 83.118 1.00 45.13 108 LEU A C 1
ATOM 818 O O . LEU A 1 108 ? 15.346 31.650 83.935 1.00 46.97 108 LEU A O 1
ATOM 823 N N . SER A 1 109 ? 15.754 31.026 81.802 1.00 46.33 109 SER A N 1
ATOM 824 C CA . SER A 1 109 ? 15.392 32.304 81.219 1.00 50.16 109 SER A CA 1
ATOM 825 C C . SER A 1 109 ? 14.203 32.219 80.281 1.00 52.83 109 SER A C 1
ATOM 826 O O . SER A 1 109 ? 13.650 33.264 79.950 1.00 53.72 109 SER A O 1
ATOM 829 N N . GLY A 1 110 ? 13.826 31.012 79.869 1.00 55.35 110 GLY A N 1
ATOM 830 C CA . GLY A 1 110 ? 12.669 30.831 79.004 1.00 57.14 110 GLY A CA 1
ATOM 831 C C . GLY A 1 110 ? 11.416 30.832 79.887 1.00 60.14 110 GLY A C 1
ATOM 832 O O . GLY A 1 110 ? 10.645 31.802 79.856 1.00 61.54 110 GLY A O 1
ATOM 833 N N . ILE A 1 111 ? 11.255 29.841 80.752 1.00 59.84 111 ILE A N 1
ATOM 834 C CA . ILE A 1 111 ? 10.068 29.662 81.557 1.00 60.06 111 ILE A CA 1
ATOM 835 C C . ILE A 1 111 ? 9.944 30.342 82.910 1.00 62.96 111 ILE A C 1
ATOM 836 O O . ILE A 1 111 ? 8.978 31.051 83.230 1.00 62.38 111 ILE A O 1
ATOM 841 N N . GLN A 1 112 ? 10.913 30.105 83.779 1.00 65.01 112 GLN A N 1
ATOM 842 C CA . GLN A 1 112 ? 10.925 30.605 85.146 1.00 68.41 112 GLN A CA 1
ATOM 843 C C . GLN A 1 112 ? 10.261 31.948 85.390 1.00 70.29 112 GLN A C 1
ATOM 844 O O . GLN A 1 112 ? 9.296 32.028 86.166 1.00 71.95 112 GLN A O 1
ATOM 846 N N . PRO A 1 113 ? 10.767 33.017 84.800 1.00 71.53 113 PRO A N 1
ATOM 847 C CA . PRO A 1 113 ? 10.197 34.344 84.958 1.00 72.32 113 PRO A CA 1
ATOM 848 C C . PRO A 1 113 ? 8.823 34.454 84.323 1.00 73.46 113 PRO A C 1
ATOM 849 O O . PRO A 1 113 ? 7.800 33.966 84.830 1.00 75.28 113 PRO A O 1
ATOM 853 N N . THR A 1 133 ? -13.562 28.944 88.305 1.00 65.65 133 THR A N 1
ATOM 854 C CA . THR A 1 133 ? -12.576 29.284 87.269 1.00 64.59 133 THR A CA 1
ATOM 855 C C . THR A 1 133 ? -11.250 28.559 87.524 1.00 62.75 133 THR A C 1
ATOM 856 O O . THR A 1 133 ? -10.974 28.082 88.637 1.00 63.77 133 THR A O 1
ATOM 860 N N . ALA A 1 134 ? -10.414 28.446 86.501 1.00 58.95 134 ALA A N 1
ATOM 861 C CA . ALA A 1 134 ? -9.114 27.799 86.607 1.00 54.92 134 ALA A CA 1
ATOM 862 C C . ALA A 1 134 ? -8.102 28.594 85.777 1.00 52.93 134 ALA A C 1
ATOM 863 O O . ALA A 1 134 ? -8.465 29.199 84.760 1.00 51.87 134 ALA A O 1
ATOM 865 N N . TRP A 1 135 ? -6.871 28.635 86.250 1.00 50.21 135 TRP A N 1
ATOM 866 C CA . TRP A 1 135 ? -5.798 29.345 85.568 1.00 48.47 135 TRP A CA 1
ATOM 867 C C . TRP A 1 135 ? -5.155 28.430 84.541 1.00 45.32 135 TRP A C 1
ATOM 868 O O . TRP A 1 135 ? -4.820 27.281 84.844 1.00 44.58 135 TRP A O 1
ATOM 879 N N . VAL A 1 136 ? -4.984 28.920 83.319 1.00 40.00 136 VAL A N 1
ATOM 880 C CA . VAL A 1 136 ? -4.351 28.066 82.316 1.00 39.38 136 VAL A CA 1
ATOM 881 C C . VAL A 1 136 ? -2.960 28.634 82.078 1.00 38.55 136 VAL A C 1
ATOM 882 O O . VAL A 1 136 ? -2.852 29.796 81.689 1.00 37.21 136 VAL A O 1
ATOM 886 N N . ASN A 1 137 ? -1.908 27.857 82.301 1.00 38.50 137 ASN A N 1
ATOM 887 C CA . ASN A 1 137 ? -0.546 28.306 82.151 1.00 39.35 137 ASN A CA 1
ATOM 888 C C . ASN A 1 137 ? 0.041 27.789 80.844 1.00 38.29 137 ASN A C 1
ATOM 889 O O . ASN A 1 137 ? 0.500 26.662 80.737 1.00 40.02 137 ASN A O 1
ATOM 894 N N . ASN A 1 138 ? -0.055 28.656 79.824 1.00 36.62 138 ASN A N 1
ATOM 895 C CA . ASN A 1 138 ? 0.515 28.312 78.526 1.00 35.72 138 ASN A CA 1
ATOM 896 C C . ASN A 1 138 ? 1.943 28.798 78.359 1.00 37.03 138 ASN A C 1
ATOM 897 O O . ASN A 1 138 ? 2.625 28.343 77.416 1.00 35.49 138 ASN A O 1
ATOM 902 N N . ALA A 1 139 ? 2.467 29.636 79.271 1.00 38.71 139 ALA A N 1
ATOM 903 C CA . ALA A 1 139 ? 3.922 29.895 79.268 1.00 39.46 139 ALA A CA 1
ATOM 904 C C . ALA A 1 139 ? 4.624 28.564 79.460 1.00 39.06 139 ALA A C 1
ATOM 905 O O . ALA A 1 139 ? 5.590 28.250 78.765 1.00 37.97 139 ALA A O 1
ATOM 907 N N . ILE A 1 140 ? 4.160 27.705 80.383 1.00 40.11 140 ILE A N 1
ATOM 908 C CA . ILE A 1 140 ? 4.739 26.374 80.528 1.00 42.09 140 ILE A CA 1
ATOM 909 C C . ILE A 1 140 ? 4.615 25.553 79.259 1.00 42.35 140 ILE A C 1
ATOM 910 O O . ILE A 1 140 ? 5.547 24.846 78.834 1.00 43.05 140 ILE A O 1
ATOM 915 N N . THR A 1 141 ? 3.461 25.567 78.610 1.00 42.38 141 THR A N 1
ATOM 916 C CA . THR A 1 141 ? 3.208 24.858 77.344 1.00 42.44 141 THR A CA 1
ATOM 917 C C . THR A 1 141 ? 4.352 25.172 76.374 1.00 41.69 141 THR A C 1
ATOM 918 O O . THR A 1 141 ? 4.902 24.306 75.711 1.00 40.68 141 THR A O 1
ATOM 922 N N . LYS A 1 142 ? 4.584 26.475 76.203 1.00 41.00 142 LYS A N 1
ATOM 923 C CA . LYS A 1 142 ? 5.605 26.980 75.299 1.00 40.99 142 LYS A CA 1
ATOM 924 C C . LYS A 1 142 ? 6.979 26.432 75.638 1.00 38.11 142 LYS A C 1
ATOM 925 O O . LYS A 1 142 ? 7.666 25.889 74.764 1.00 36.64 142 LYS A O 1
ATOM 931 N N . GLY A 1 143 ? 7.428 26.570 76.881 1.00 36.21 143 GLY A N 1
ATOM 932 C CA . GLY A 1 143 ? 8.739 26.084 77.264 1.00 32.58 143 GLY A CA 1
ATOM 933 C C . GLY A 1 143 ? 8.887 24.591 77.254 1.00 31.21 143 GLY A C 1
ATOM 934 O O . GLY A 1 143 ? 9.916 24.039 76.863 1.00 30.29 143 GLY A O 1
ATOM 935 N N . PHE A 1 144 ? 7.833 23.879 77.735 1.00 31.60 144 PHE A N 1
ATOM 936 C CA . PHE A 1 144 ? 7.897 22.427 77.675 1.00 31.67 144 PHE A CA 1
ATOM 937 C C . PHE A 1 144 ? 7.926 21.935 76.248 1.00 31.71 144 PHE A C 1
ATOM 938 O O . PHE A 1 144 ? 8.573 20.952 75.942 1.00 30.97 144 PHE A O 1
ATOM 946 N N . THR A 1 145 ? 7.232 22.617 75.308 1.00 30.37 145 THR A N 1
ATOM 947 C CA . THR A 1 145 ? 7.245 22.202 73.915 1.00 32.04 145 THR A CA 1
ATOM 948 C C . THR A 1 145 ? 8.690 22.306 73.426 1.00 31.24 145 THR A C 1
ATOM 949 O O . THR A 1 145 ? 9.154 21.400 72.733 1.00 32.36 145 THR A O 1
ATOM 953 N N . ALA A 1 146 ? 9.376 23.407 73.756 1.00 31.18 146 ALA A N 1
ATOM 954 C CA . ALA A 1 146 ? 10.778 23.565 73.291 1.00 31.92 146 ALA A CA 1
ATOM 955 C C . ALA A 1 146 ? 11.659 22.503 73.931 1.00 31.65 146 ALA A C 1
ATOM 956 O O . ALA A 1 146 ? 12.537 21.937 73.267 1.00 29.67 146 ALA A O 1
ATOM 958 N N . LEU A 1 147 ? 11.491 22.303 75.257 1.00 30.15 147 LEU A N 1
ATOM 959 C CA . LEU A 1 147 ? 12.359 21.246 75.854 1.00 31.36 147 LEU A CA 1
ATOM 960 C C . LEU A 1 147 ? 12.155 19.884 75.226 1.00 31.53 147 LEU A C 1
ATOM 961 O O . LEU A 1 147 ? 13.120 19.088 75.041 1.00 31.16 147 LEU A O 1
ATOM 966 N N . GLU A 1 148 ? 10.914 19.515 74.924 1.00 33.08 148 GLU A N 1
ATOM 967 C CA . GLU A 1 148 ? 10.596 18.247 74.279 1.00 34.08 148 GLU A CA 1
ATOM 968 C C . GLU A 1 148 ? 11.247 18.169 72.907 1.00 35.41 148 GLU A C 1
ATOM 969 O O . GLU A 1 148 ? 11.885 17.163 72.534 1.00 37.43 148 GLU A O 1
ATOM 975 N N . LYS A 1 149 ? 11.137 19.239 72.110 1.00 36.17 149 LYS A N 1
ATOM 976 C CA . LYS A 1 149 ? 11.773 19.366 70.839 1.00 38.75 149 LYS A CA 1
ATOM 977 C C . LYS A 1 149 ? 13.277 19.136 70.957 1.00 37.43 149 LYS A C 1
ATOM 978 O O . LYS A 1 149 ? 13.887 18.404 70.168 1.00 37.18 149 LYS A O 1
ATOM 984 N N . LEU A 1 150 ? 13.889 19.774 71.958 1.00 35.08 150 LEU A N 1
ATOM 985 C CA . LEU A 1 150 ? 15.323 19.672 72.152 1.00 35.05 150 LEU A CA 1
ATOM 986 C C . LEU A 1 150 ? 15.802 18.293 72.578 1.00 34.89 150 LEU A C 1
ATOM 987 O O . LEU A 1 150 ? 16.735 17.735 72.008 1.00 37.13 150 LEU A O 1
ATOM 992 N N . LEU A 1 151 ? 15.079 17.666 73.514 1.00 31.65 151 LEU A N 1
ATOM 993 C CA . LEU A 1 151 ? 15.577 16.419 74.106 1.00 33.90 151 LEU A CA 1
ATOM 994 C C . LEU A 1 151 ? 15.136 15.107 73.495 1.00 34.45 151 LEU A C 1
ATOM 995 O O . LEU A 1 151 ? 15.761 14.060 73.751 1.00 33.91 151 LEU A O 1
ATOM 1000 N N . VAL A 1 152 ? 14.122 15.108 72.629 1.00 36.66 152 VAL A N 1
ATOM 1001 C CA . VAL A 1 152 ? 13.558 13.901 72.071 1.00 39.90 152 VAL A CA 1
ATOM 1002 C C . VAL A 1 152 ? 14.561 13.109 71.272 1.00 43.48 152 VAL A C 1
ATOM 1003 O O . VAL A 1 152 ? 14.520 11.860 71.226 1.00 44.91 152 VAL A O 1
ATOM 1007 N N . ASN A 1 153 ? 15.605 13.739 70.740 1.00 46.47 153 ASN A N 1
ATOM 1008 C CA . ASN A 1 153 ? 16.580 12.991 69.954 1.00 50.20 153 ASN A CA 1
ATOM 1009 C C . ASN A 1 153 ? 17.794 12.575 70.756 1.00 48.95 153 ASN A C 1
ATOM 1010 O O . ASN A 1 153 ? 18.765 12.095 70.172 1.00 48.37 153 ASN A O 1
ATOM 1015 N N . CYS A 1 154 ? 17.740 12.687 72.081 1.00 46.35 154 CYS A N 1
ATOM 1016 C CA . CYS A 1 154 ? 18.822 12.226 72.935 1.00 46.09 154 CYS A CA 1
ATOM 1017 C C . CYS A 1 154 ? 18.468 10.852 73.522 1.00 46.85 154 CYS A C 1
ATOM 1018 O O . CYS A 1 154 ? 17.589 10.796 74.406 1.00 47.11 154 CYS A O 1
ATOM 1021 N N . ALA A 1 155 ? 19.071 9.786 73.014 1.00 46.24 155 ALA A N 1
ATOM 1022 C CA . ALA A 1 155 ? 18.708 8.453 73.498 1.00 46.20 155 ALA A CA 1
ATOM 1023 C C . ALA A 1 155 ? 19.159 8.310 74.943 1.00 45.56 155 ALA A C 1
ATOM 1024 O O . ALA A 1 155 ? 20.283 8.744 75.163 1.00 47.17 155 ALA A O 1
ATOM 1026 N N . GLY A 1 156 ? 18.399 7.633 75.796 1.00 44.74 156 GLY A N 1
ATOM 1027 C CA . GLY A 1 156 ? 18.831 7.463 77.169 1.00 43.00 156 GLY A CA 1
ATOM 1028 C C . GLY A 1 156 ? 17.721 7.527 78.206 1.00 40.67 156 GLY A C 1
ATOM 1029 O O . GLY A 1 156 ? 16.580 7.941 77.966 1.00 40.09 156 GLY A O 1
ATOM 1030 N N . LYS A 1 157 ? 18.061 7.125 79.415 1.00 39.44 157 LYS A N 1
ATOM 1031 C CA . LYS A 1 157 ? 17.157 7.079 80.547 1.00 40.94 157 LYS A CA 1
ATOM 1032 C C . LYS A 1 157 ? 16.725 8.459 81.036 1.00 38.87 157 LYS A C 1
ATOM 1033 O O . LYS A 1 157 ? 15.646 8.638 81.580 1.00 37.70 157 LYS A O 1
ATOM 1039 N N . HIS A 1 158 ? 17.665 9.392 80.917 1.00 35.93 158 HIS A N 1
ATOM 1040 C CA . HIS A 1 158 ? 17.447 10.748 81.475 1.00 33.55 158 HIS A CA 1
ATOM 1041 C C . HIS A 1 158 ? 17.489 11.776 80.359 1.00 32.86 158 HIS A C 1
ATOM 1042 O O . HIS A 1 158 ? 17.216 11.432 79.187 1.00 36.81 158 HIS A O 1
ATOM 1049 N N . ALA A 1 159 ? 17.687 13.049 80.659 1.00 31.13 159 ALA A N 1
ATOM 1050 C CA . ALA A 1 159 ? 17.610 14.057 79.594 1.00 31.16 159 ALA A CA 1
ATOM 1051 C C . ALA A 1 159 ? 18.592 13.867 78.459 1.00 32.35 159 ALA A C 1
ATOM 1052 O O . ALA A 1 159 ? 18.220 14.106 77.287 1.00 32.82 159 ALA A O 1
ATOM 1054 N N . THR A 1 160 ? 19.865 13.590 78.709 1.00 32.28 160 THR A N 1
ATOM 1055 C CA . THR A 1 160 ? 20.860 13.432 77.644 1.00 34.57 160 THR A CA 1
ATOM 1056 C C . THR A 1 160 ? 21.733 12.197 77.868 1.00 36.95 160 THR A C 1
ATOM 1057 O O . THR A 1 160 ? 22.962 12.276 78.049 1.00 40.02 160 THR A O 1
ATOM 1061 N N . GLY A 1 161 ? 21.113 11.029 77.914 1.00 36.99 161 GLY A N 1
ATOM 1062 C CA . GLY A 1 161 ? 21.890 9.804 78.100 1.00 37.38 161 GLY A CA 1
ATOM 1063 C C . GLY A 1 161 ? 21.461 9.063 79.351 1.00 37.72 161 GLY A C 1
ATOM 1064 O O . GLY A 1 161 ? 20.426 9.351 79.963 1.00 36.65 161 GLY A O 1
ATOM 1065 N N . ASP A 1 162 ? 22.327 8.088 79.685 1.00 38.04 162 ASP A N 1
ATOM 1066 C CA . ASP A 1 162 ? 22.004 7.232 80.821 1.00 39.71 162 ASP A CA 1
ATOM 1067 C C . ASP A 1 162 ? 22.570 7.677 82.156 1.00 37.98 162 ASP A C 1
ATOM 1068 O O . ASP A 1 162 ? 22.280 7.007 83.155 1.00 38.72 162 ASP A O 1
ATOM 1073 N N . GLU A 1 163 ? 23.269 8.808 82.226 1.00 35.29 163 GLU A N 1
ATOM 1074 C CA . GLU A 1 163 ? 23.666 9.396 83.480 1.00 36.21 163 GLU A CA 1
ATOM 1075 C C . GLU A 1 163 ? 22.950 10.745 83.683 1.00 34.45 163 GLU A C 1
ATOM 1076 O O . GLU A 1 163 ? 22.427 11.323 82.709 1.00 34.00 163 GLU A O 1
ATOM 1082 N N . ILE A 1 164 ? 22.934 11.189 84.941 1.00 32.89 164 ILE A N 1
ATOM 1083 C CA . ILE A 1 164 ? 22.305 12.451 85.293 1.00 31.63 164 ILE A CA 1
ATOM 1084 C C . ILE A 1 164 ? 23.243 13.601 85.031 1.00 30.69 164 ILE A C 1
ATOM 1085 O O . ILE A 1 164 ? 24.433 13.503 85.345 1.00 31.28 164 ILE A O 1
ATOM 1090 N N . TYR A 1 165 ? 22.772 14.615 84.329 1.00 30.69 165 TYR A N 1
ATOM 1091 C CA . TYR A 1 165 ? 23.573 15.798 84.030 1.00 29.47 165 TYR A CA 1
ATOM 1092 C C . TYR A 1 165 ? 22.792 17.071 84.369 1.00 28.64 165 TYR A C 1
ATOM 1093 O O . TYR A 1 165 ? 21.634 17.100 84.812 1.00 26.46 165 TYR A O 1
ATOM 1102 N N . LEU A 1 166 ? 23.441 18.199 84.041 1.00 27.28 166 LEU A N 1
ATOM 1103 C CA . LEU A 1 166 ? 22.876 19.541 84.340 1.00 28.02 166 LEU A CA 1
ATOM 1104 C C . LEU A 1 166 ? 21.415 19.686 83.918 1.00 27.49 166 LEU A C 1
ATOM 1105 O O . LEU A 1 166 ? 20.596 20.202 84.721 1.00 26.87 166 LEU A O 1
ATOM 1110 N N . ALA A 1 167 ? 21.043 19.277 82.698 1.00 25.88 167 ALA A N 1
ATOM 1111 C CA . ALA A 1 167 ? 19.640 19.432 82.261 1.00 26.91 167 ALA A CA 1
ATOM 1112 C C . ALA A 1 167 ? 18.621 18.810 83.217 1.00 26.77 167 ALA A C 1
ATOM 1113 O O . ALA A 1 167 ? 17.600 19.389 83.514 1.00 26.49 167 ALA A O 1
ATOM 1115 N N . ASP A 1 168 ? 18.976 17.618 83.752 1.00 28.35 168 ASP A N 1
ATOM 1116 C CA . ASP A 1 168 ? 18.108 16.923 84.690 1.00 27.58 168 ASP A CA 1
ATOM 1117 C C . ASP A 1 168 ? 17.865 17.697 85.972 1.00 26.17 168 ASP A C 1
ATOM 1118 O O . ASP A 1 168 ? 16.780 17.699 86.513 1.00 26.77 168 ASP A O 1
ATOM 1123 N N . LEU A 1 169 ? 18.915 18.429 86.450 1.00 23.78 169 LEU A N 1
ATOM 1124 C CA . LEU A 1 169 ? 18.759 19.237 87.661 1.00 24.33 169 LEU A CA 1
ATOM 1125 C C . LEU A 1 169 ? 17.842 20.445 87.423 1.00 25.25 169 LEU A C 1
ATOM 1126 O O . LEU A 1 169 ? 17.231 20.964 88.376 1.00 26.43 169 LEU A O 1
ATOM 1131 N N . PHE A 1 170 ? 17.784 20.898 86.204 1.00 27.38 170 PHE A N 1
ATOM 1132 C CA . PHE A 1 170 ? 16.884 21.969 85.797 1.00 27.71 170 PHE A CA 1
ATOM 1133 C C . PHE A 1 170 ? 15.491 21.437 85.492 1.00 27.89 170 PHE A C 1
ATOM 1134 O O . PHE A 1 170 ? 14.494 22.133 85.848 1.00 29.15 170 PHE A O 1
ATOM 1142 N N . LEU A 1 171 ? 15.386 20.283 84.828 1.00 27.56 171 LEU A N 1
ATOM 1143 C CA . LEU A 1 171 ? 14.057 19.729 84.553 1.00 28.17 171 LEU A CA 1
ATOM 1144 C C . LEU A 1 171 ? 13.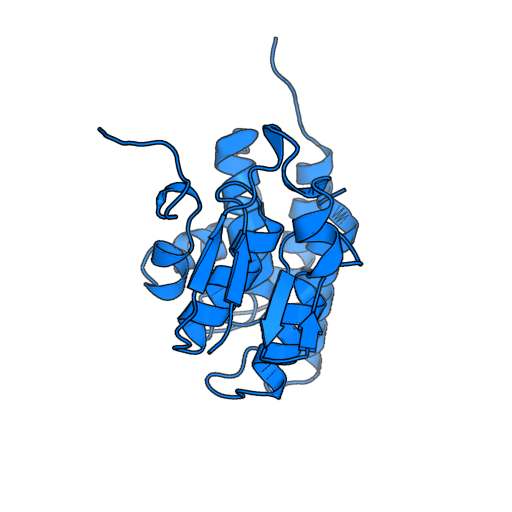283 19.258 85.772 1.00 27.21 171 LEU A C 1
ATOM 1145 O O . LEU A 1 171 ? 12.080 19.545 85.859 1.00 28.36 171 LEU A O 1
ATOM 1150 N N . ALA A 1 172 ? 13.953 18.524 86.713 1.00 25.01 172 ALA A N 1
ATOM 1151 C CA . ALA A 1 172 ? 13.153 18.017 87.831 1.00 25.22 172 ALA A CA 1
ATOM 1152 C C . ALA A 1 172 ? 12.339 19.063 88.576 1.00 27.09 172 ALA A C 1
ATOM 1153 O O . ALA A 1 172 ? 11.138 18.841 88.787 1.00 29.68 172 ALA A O 1
ATOM 1155 N N . PRO A 1 173 ? 12.903 20.168 89.050 1.00 29.20 173 PRO A N 1
ATOM 1156 C CA . PRO A 1 173 ? 12.166 21.161 89.830 1.00 28.98 173 PRO A CA 1
ATOM 1157 C C . PRO A 1 173 ? 11.098 21.852 88.997 1.00 29.67 173 PRO A C 1
ATOM 1158 O O . PRO A 1 173 ? 10.039 22.229 89.478 1.00 31.02 173 PRO A O 1
ATOM 1162 N N . GLN A 1 174 ? 11.392 22.065 87.718 1.00 29.76 174 GLN A N 1
ATOM 1163 C CA . GLN A 1 174 ? 10.437 22.714 86.810 1.00 29.78 174 GLN A CA 1
ATOM 1164 C C . GLN A 1 174 ? 9.216 21.847 86.585 1.00 28.82 174 GLN A C 1
ATOM 1165 O O . GLN A 1 174 ? 8.077 22.346 86.637 1.00 29.48 174 GLN A O 1
ATOM 1171 N N . ILE A 1 175 ? 9.411 20.551 86.366 1.00 27.85 175 ILE A N 1
ATOM 1172 C CA . ILE A 1 175 ? 8.301 19.625 86.164 1.00 30.12 175 ILE A CA 1
ATOM 1173 C C . ILE A 1 175 ? 7.538 19.414 87.479 1.00 31.23 175 ILE A C 1
ATOM 1174 O O . ILE A 1 175 ? 6.298 19.323 87.480 1.00 31.14 175 ILE A O 1
ATOM 1179 N N . HIS A 1 176 ? 8.252 19.381 88.595 1.00 31.87 176 HIS A N 1
ATOM 1180 C CA . HIS A 1 176 ? 7.566 19.158 89.894 1.00 33.59 176 HIS A CA 1
ATOM 1181 C C . HIS A 1 176 ? 6.641 20.326 90.148 1.00 35.04 176 HIS A C 1
ATOM 1182 O O . HIS A 1 176 ? 5.477 20.213 90.551 1.00 36.26 176 HIS A O 1
ATOM 1189 N N . GLY A 1 177 ? 7.139 21.534 89.843 1.00 34.36 177 GLY A N 1
ATOM 1190 C CA . GLY A 1 177 ? 6.368 22.752 90.052 1.00 39.16 177 GLY A CA 1
ATOM 1191 C C . GLY A 1 177 ? 5.188 22.790 89.078 1.00 41.27 177 GLY A C 1
ATOM 1192 O O . GLY A 1 177 ? 4.091 23.189 89.513 1.00 44.58 177 GLY A O 1
ATOM 1193 N N . ALA A 1 178 ? 5.372 22.408 87.815 1.00 40.35 178 ALA A N 1
ATOM 1194 C CA . ALA A 1 178 ? 4.288 22.428 86.832 1.00 41.39 178 ALA A CA 1
ATOM 1195 C C . ALA A 1 178 ? 3.133 21.530 87.290 1.00 43.02 178 ALA A C 1
ATOM 1196 O O . ALA A 1 178 ? 1.946 21.913 87.272 1.00 42.46 178 ALA A O 1
ATOM 1198 N N . ILE A 1 179 ? 3.500 20.299 87.679 1.00 43.42 179 ILE A N 1
ATOM 1199 C CA . ILE A 1 179 ? 2.534 19.315 88.128 1.00 45.69 179 ILE A CA 1
ATOM 1200 C C . ILE A 1 179 ? 1.877 19.740 89.433 1.00 48.13 179 ILE A C 1
ATOM 1201 O O . ILE A 1 179 ? 0.642 19.775 89.531 1.00 47.78 179 ILE A O 1
ATOM 1206 N N . ASN A 1 180 ? 2.654 20.097 90.427 1.00 49.81 180 ASN A N 1
ATOM 1207 C CA . ASN A 1 180 ? 2.104 20.432 91.743 1.00 53.30 180 ASN A CA 1
ATOM 1208 C C . ASN A 1 180 ? 1.492 21.797 91.898 1.00 54.91 180 ASN A C 1
ATOM 1209 O O . ASN A 1 180 ? 0.558 21.938 92.728 1.00 57.16 180 ASN A O 1
ATOM 1214 N N . ARG A 1 181 ? 1.887 22.818 91.164 1.00 55.20 181 ARG A N 1
ATOM 1215 C CA . ARG A 1 181 ? 1.283 24.133 91.294 1.00 58.86 181 ARG A CA 1
ATOM 1216 C C . ARG A 1 181 ? 0.329 24.468 90.153 1.00 58.08 181 ARG A C 1
ATOM 1217 O O . ARG A 1 181 ? -0.573 25.307 90.333 1.00 59.15 181 ARG A O 1
ATOM 1225 N N . PHE A 1 182 ? 0.521 23.891 88.978 1.00 56.10 182 PHE A N 1
ATOM 1226 C CA . PHE A 1 182 ? -0.342 24.240 87.851 1.00 55.30 182 PHE A CA 1
ATOM 1227 C C . PHE A 1 182 ? -1.125 23.084 87.293 1.00 55.24 182 PHE A C 1
ATOM 1228 O O . PHE A 1 182 ? -1.754 23.257 86.246 1.00 56.83 182 PHE A O 1
ATOM 1236 N N . GLN A 1 183 ? -1.011 21.917 87.895 1.00 53.91 183 GLN A N 1
ATOM 1237 C CA . GLN A 1 183 ? -1.724 20.736 87.435 1.00 56.04 183 GLN A CA 1
ATOM 1238 C C . GLN A 1 183 ? -1.535 20.507 85.938 1.00 54.61 183 GLN A C 1
ATOM 1239 O O . GLN A 1 183 ? -2.457 20.112 85.219 1.00 55.98 183 GLN A O 1
ATOM 1249 N N . ILE A 1 184 ? -0.300 20.653 85.466 1.00 51.70 184 ILE A N 1
ATOM 1250 C CA . ILE A 1 184 ? -0.009 20.413 84.058 1.00 49.08 184 ILE A CA 1
ATOM 1251 C C . ILE A 1 184 ? 0.042 18.929 83.786 1.00 47.42 184 ILE A C 1
ATOM 1252 O O . ILE A 1 184 ? 0.609 18.117 84.517 1.00 47.57 184 ILE A O 1
ATOM 1257 N N . ASN A 1 185 ? -0.658 18.518 82.750 1.00 45.94 185 ASN A N 1
ATOM 1258 C CA . ASN A 1 185 ? -0.691 17.186 82.207 1.00 46.51 185 ASN A CA 1
ATOM 1259 C C . ASN A 1 185 ? 0.576 17.015 81.359 1.00 43.91 185 ASN A C 1
ATOM 1260 O O . ASN A 1 185 ? 0.877 17.770 80.430 1.00 40.84 185 ASN A O 1
ATOM 1265 N N . MET A 1 186 ? 1.355 15.992 81.713 1.00 42.09 186 MET A N 1
ATOM 1266 C CA . MET A 1 186 ? 2.620 15.725 81.045 1.00 39.44 186 MET A CA 1
ATOM 1267 C C . MET A 1 186 ? 2.532 14.775 79.869 1.00 38.77 186 MET A C 1
ATOM 1268 O O . MET A 1 186 ? 3.506 14.669 79.133 1.00 36.97 186 MET A O 1
ATOM 1273 N N . GLU A 1 187 ? 1.322 14.284 79.500 1.00 40.24 187 GLU A N 1
ATOM 1274 C CA . GLU A 1 187 ? 1.298 13.364 78.351 1.00 42.11 187 GLU A CA 1
ATOM 1275 C C . GLU A 1 187 ? 1.714 13.944 77.028 1.00 39.32 187 GLU A C 1
ATOM 1276 O O . GLU A 1 187 ? 2.371 13.261 76.238 1.00 39.55 187 GLU A O 1
ATOM 1286 N N . PRO A 1 188 ? 1.543 15.232 76.772 1.00 38.32 188 PRO A N 1
ATOM 1287 C CA . PRO A 1 188 ? 2.015 15.757 75.498 1.00 38.57 188 PRO A CA 1
ATOM 1288 C C . PRO A 1 188 ? 3.524 15.801 75.336 1.00 38.22 188 PRO A C 1
ATOM 1289 O O . PRO A 1 188 ? 3.980 16.184 74.263 1.00 39.66 188 PRO A O 1
ATOM 1293 N N . TYR A 1 189 ? 4.312 15.578 76.396 1.00 35.35 189 TYR A N 1
ATOM 1294 C CA . TYR A 1 189 ? 5.769 15.672 76.391 1.00 35.74 189 TYR A CA 1
ATOM 1295 C C . TYR A 1 189 ? 6.386 14.358 76.859 1.00 36.93 189 TYR A C 1
ATOM 1296 O O . TYR A 1 189 ? 6.901 14.216 77.981 1.00 36.87 189 TYR A O 1
ATOM 1305 N N . PRO A 1 190 ? 6.334 13.335 76.020 1.00 37.58 190 PRO A N 1
ATOM 1306 C CA . PRO A 1 190 ? 6.749 11.997 76.414 1.00 36.85 190 PRO A CA 1
ATOM 1307 C C . PRO A 1 190 ? 8.203 11.928 76.868 1.00 36.52 190 PRO A C 1
ATOM 1308 O O . PRO A 1 190 ? 8.523 11.163 77.773 1.00 36.15 190 PRO A O 1
ATOM 1312 N N . THR A 1 191 ? 9.085 12.669 76.186 1.00 35.98 191 THR A N 1
ATOM 1313 C CA . THR A 1 191 ? 10.496 12.686 76.599 1.00 35.17 191 THR A CA 1
ATOM 1314 C C . THR A 1 191 ? 10.605 13.294 77.990 1.00 34.49 191 THR A C 1
ATOM 1315 O O . THR A 1 191 ? 11.379 12.784 78.819 1.00 32.96 191 THR A O 1
ATOM 1319 N N . LEU A 1 192 ? 9.874 14.402 78.226 1.00 32.68 192 LEU A N 1
ATOM 1320 C CA . LEU A 1 192 ? 9.966 15.013 79.539 1.00 31.84 192 LEU A CA 1
ATOM 1321 C C . LEU A 1 192 ? 9.381 14.087 80.626 1.00 32.60 192 LEU A C 1
ATOM 1322 O O . LEU A 1 192 ? 9.821 14.094 81.777 1.00 31.90 192 LEU A O 1
ATOM 1327 N N . ALA A 1 193 ? 8.281 13.423 80.239 1.00 32.19 193 ALA A N 1
ATOM 1328 C CA . ALA A 1 193 ? 7.619 12.513 81.186 1.00 34.96 193 ALA A CA 1
ATOM 1329 C C . ALA A 1 193 ? 8.564 11.370 81.541 1.00 34.66 193 ALA A C 1
ATOM 1330 O O . ALA A 1 193 ? 8.728 11.011 82.706 1.00 37.26 193 ALA A O 1
ATOM 1332 N N . LYS A 1 194 ? 9.272 10.832 80.531 1.00 34.23 194 LYS A N 1
ATOM 1333 C CA . LYS A 1 194 ? 10.255 9.789 80.756 1.00 34.85 194 LYS A CA 1
ATOM 1334 C C . LYS A 1 194 ? 11.315 10.289 81.769 1.00 34.39 194 LYS A C 1
ATOM 1335 O O . LYS A 1 194 ? 11.655 9.610 82.739 1.00 36.35 194 LYS A O 1
ATOM 1341 N N . CYS A 1 195 ? 11.837 11.461 81.461 1.00 32.24 195 CYS A N 1
ATOM 1342 C CA . CYS A 1 195 ? 12.832 12.071 82.360 1.00 32.26 195 CYS A CA 1
ATOM 1343 C C . CYS A 1 195 ? 12.374 12.149 83.801 1.00 31.78 195 CYS A C 1
ATOM 1344 O O . CYS A 1 195 ? 13.072 11.722 84.739 1.00 29.74 195 CYS A O 1
ATOM 1347 N N . TYR A 1 196 ? 11.172 12.715 83.987 1.00 30.10 196 TYR A N 1
ATOM 1348 C CA . TYR A 1 196 ? 10.660 12.910 85.332 1.00 31.87 196 TYR A CA 1
ATOM 1349 C C . TYR A 1 196 ? 10.363 11.583 86.055 1.00 33.27 196 TYR A C 1
ATOM 1350 O O . TYR A 1 196 ? 10.763 11.432 87.196 1.00 33.54 196 TYR A O 1
ATOM 1359 N N . GLU A 1 197 ? 9.873 10.592 85.317 1.00 35.78 197 GLU A N 1
ATOM 1360 C CA . GLU A 1 197 ? 9.652 9.281 85.943 1.00 39.66 197 GLU A CA 1
ATOM 1361 C C . GLU A 1 197 ? 10.985 8.668 86.328 1.00 38.08 197 GLU A C 1
ATOM 1362 O O . GLU A 1 197 ? 11.128 8.020 87.375 1.00 39.08 197 GLU A O 1
ATOM 1368 N N . SER A 1 198 ? 12.028 8.874 85.527 1.00 36.46 198 SER A N 1
ATOM 1369 C CA . SER A 1 198 ? 13.369 8.390 85.769 1.00 35.82 198 SER A CA 1
ATOM 1370 C C . SER A 1 198 ? 13.968 8.984 87.062 1.00 34.72 198 SER A C 1
ATOM 1371 O O . SER A 1 198 ? 14.882 8.345 87.640 1.00 35.37 198 SER A O 1
ATOM 1374 N N . TYR A 1 199 ? 13.460 10.090 87.620 1.00 31.79 199 TYR A N 1
ATOM 1375 C CA . TYR A 1 199 ? 14.041 10.628 88.842 1.00 33.29 199 TYR A CA 1
ATOM 1376 C C . TYR A 1 199 ? 13.424 10.060 90.122 1.00 35.60 199 TYR A C 1
ATOM 1377 O O . TYR A 1 199 ? 14.044 10.189 91.161 1.00 34.01 199 TYR A O 1
ATOM 1386 N N . ASN A 1 200 ? 12.301 9.355 90.012 1.00 38.55 200 ASN A N 1
ATOM 1387 C CA . ASN A 1 200 ? 11.556 8.914 91.165 1.00 43.19 200 ASN A CA 1
ATOM 1388 C C . ASN A 1 200 ? 12.390 7.936 91.991 1.00 42.87 200 ASN A C 1
ATOM 1389 O O . ASN A 1 200 ? 12.298 8.018 93.216 1.00 47.16 200 ASN A O 1
ATOM 1394 N N . GLU A 1 201 ? 13.204 7.091 91.402 1.00 42.48 201 GLU A N 1
ATOM 1395 C CA . GLU A 1 201 ? 13.998 6.166 92.211 1.00 45.16 201 GLU A CA 1
ATOM 1396 C C . GLU A 1 201 ? 15.361 6.665 92.643 1.00 42.27 201 GLU A C 1
ATOM 1397 O O . GLU A 1 201 ? 16.124 5.855 93.202 1.00 42.60 201 GLU A O 1
ATOM 1403 N N . LEU A 1 202 ? 15.787 7.862 92.291 1.00 37.50 202 LEU A N 1
ATOM 1404 C CA . LEU A 1 202 ? 17.132 8.341 92.590 1.00 34.56 202 LEU A CA 1
ATOM 1405 C C . LEU A 1 202 ? 17.117 9.100 93.894 1.00 32.91 202 LEU A C 1
ATOM 1406 O O . LEU A 1 202 ? 16.482 10.149 94.065 1.00 31.51 202 LEU A O 1
ATOM 1411 N N . PRO A 1 203 ? 17.838 8.591 94.910 1.00 31.41 203 PRO A N 1
ATOM 1412 C CA . PRO A 1 203 ? 17.832 9.212 96.203 1.00 31.31 203 PRO A CA 1
ATOM 1413 C C . PRO A 1 203 ? 18.179 10.673 96.169 1.00 30.85 203 PRO A C 1
ATOM 1414 O O . PRO A 1 203 ? 17.569 11.397 96.957 1.00 31.91 203 PRO A O 1
ATOM 1418 N N . ALA A 1 204 ? 19.173 11.092 95.375 1.00 30.94 204 ALA A N 1
ATOM 1419 C CA . ALA A 1 204 ? 19.559 12.516 95.389 1.00 30.90 204 ALA A CA 1
ATOM 1420 C C . ALA A 1 204 ? 18.352 13.400 95.047 1.00 31.06 204 ALA A C 1
ATOM 1421 O O . ALA A 1 204 ? 18.159 14.507 95.603 1.00 31.27 204 ALA A O 1
ATOM 1423 N N . PHE A 1 205 ? 17.558 12.976 94.092 1.00 29.49 205 PHE A N 1
ATOM 1424 C CA . PHE A 1 205 ? 16.358 13.655 93.649 1.00 31.53 205 PHE A CA 1
ATOM 1425 C C . PHE A 1 205 ? 15.226 13.580 94.686 1.00 31.99 205 PHE A C 1
ATOM 1426 O O . PHE A 1 205 ? 14.655 14.611 95.055 1.00 32.15 205 PHE A O 1
ATOM 1434 N N . GLN A 1 206 ? 15.041 12.402 95.291 1.00 32.48 206 GLN A N 1
ATOM 1435 C CA . GLN A 1 206 ? 13.970 12.284 96.285 1.00 34.01 206 GLN A CA 1
ATOM 1436 C C . GLN A 1 206 ? 14.223 13.162 97.486 1.00 32.07 206 GLN A C 1
ATOM 1437 O O . GLN A 1 206 ? 13.361 13.853 98.028 1.00 32.80 206 GLN A O 1
ATOM 1443 N N . ASN A 1 207 ? 15.453 13.154 97.977 1.00 31.69 207 ASN A N 1
ATOM 1444 C CA . ASN A 1 207 ? 15.866 13.896 99.138 1.00 31.70 207 ASN A CA 1
ATOM 1445 C C . ASN A 1 207 ? 15.719 15.415 98.935 1.00 31.55 207 ASN A C 1
ATOM 1446 O O . ASN A 1 207 ? 15.558 16.205 99.869 1.00 32.75 207 ASN A O 1
ATOM 1451 N N . ALA A 1 208 ? 15.931 15.882 97.699 1.00 31.17 208 ALA A N 1
ATOM 1452 C CA . ALA A 1 208 ? 15.936 17.317 97.457 1.00 31.25 208 ALA A CA 1
ATOM 1453 C C . ALA A 1 208 ? 14.519 17.855 97.257 1.00 32.18 208 ALA A C 1
ATOM 1454 O O . ALA A 1 208 ? 14.325 19.070 97.162 1.00 32.38 208 ALA A O 1
ATOM 1456 N N . LEU A 1 209 ? 13.481 17.073 97.191 1.00 33.27 209 LEU A N 1
ATOM 1457 C CA . LEU A 1 209 ? 12.108 17.532 96.990 1.00 34.00 209 LEU A CA 1
ATOM 1458 C C . LEU A 1 209 ? 11.700 18.549 98.040 1.00 34.01 209 LEU A C 1
ATOM 1459 O O . LEU A 1 209 ? 12.006 18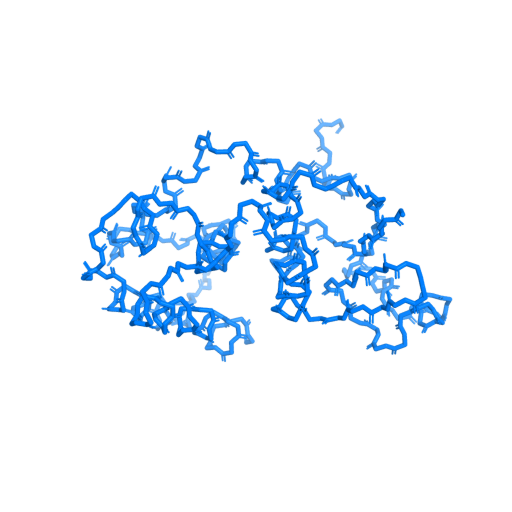.477 99.215 1.00 32.86 209 LEU A O 1
ATOM 1464 N N . PRO A 1 210 ? 10.895 19.528 97.610 1.00 34.67 210 PRO A N 1
ATOM 1465 C CA . PRO A 1 210 ? 10.395 20.565 98.503 1.00 34.33 210 PRO A CA 1
ATOM 1466 C C . PRO A 1 210 ? 9.761 19.989 99.752 1.00 35.63 210 PRO A C 1
ATOM 1467 O O . PRO A 1 210 ? 10.073 20.474 100.834 1.00 33.71 210 PRO A O 1
ATOM 1471 N N . GLU A 1 211 ? 8.900 18.976 99.603 1.00 38.23 211 GLU A N 1
ATOM 1472 C CA . GLU A 1 211 ? 8.184 18.440 100.775 1.00 42.41 211 GLU A CA 1
ATOM 1473 C C . GLU A 1 211 ? 9.089 17.791 101.801 1.00 42.33 211 GLU A C 1
ATOM 1474 O O . GLU A 1 211 ? 8.651 17.667 102.957 1.00 43.65 211 GLU A O 1
ATOM 1480 N N . LYS A 1 212 ? 10.327 17.416 101.472 1.00 41.36 212 LYS A N 1
ATOM 1481 C CA . LYS A 1 212 ? 11.247 16.809 102.422 1.00 40.93 212 LYS A CA 1
ATOM 1482 C C . LYS A 1 212 ? 12.124 17.788 103.156 1.00 39.42 212 LYS A C 1
ATOM 1483 O O . LYS A 1 212 ? 12.940 17.352 103.994 1.00 38.98 212 LYS A O 1
ATOM 1489 N N . GLN A 1 213 ? 12.067 19.105 102.884 1.00 36.84 213 GLN A N 1
ATOM 1490 C CA . GLN A 1 213 ? 13.030 20.023 103.479 1.00 36.21 213 GLN A CA 1
ATOM 1491 C C . GLN A 1 213 ? 12.676 20.398 104.900 1.00 37.14 213 GLN A C 1
ATOM 1492 O O . GLN A 1 213 ? 11.505 20.334 105.292 1.00 38.90 213 GLN A O 1
ATOM 1498 N N . PRO A 1 214 ? 13.665 20.859 105.645 1.00 38.60 214 PRO A N 1
ATOM 1499 C CA . PRO A 1 214 ? 13.503 21.205 107.050 1.00 40.17 214 PRO A CA 1
ATOM 1500 C C . PRO A 1 214 ? 12.423 22.241 107.276 1.00 41.27 214 PRO A C 1
ATOM 1501 O O . PRO A 1 214 ? 11.725 22.249 108.302 1.00 40.97 214 PRO A O 1
ATOM 1505 N N . ASP A 1 215 ? 12.199 23.187 106.370 1.00 41.18 215 ASP A N 1
ATOM 1506 C CA . ASP A 1 215 ? 11.218 24.240 106.543 1.00 41.43 215 ASP A CA 1
ATOM 1507 C C . ASP A 1 215 ? 9.916 23.912 105.839 1.00 43.77 215 ASP A C 1
ATOM 1508 O O . ASP A 1 215 ? 9.024 24.783 105.799 1.00 44.39 215 ASP A O 1
ATOM 1513 N N . ALA A 1 216 ? 9.725 22.719 105.304 1.00 46.66 216 ALA A N 1
ATOM 1514 C CA . ALA A 1 216 ? 8.507 22.370 104.601 1.00 52.95 216 ALA A CA 1
ATOM 1515 C C . ALA A 1 216 ? 7.361 22.174 105.611 1.00 59.30 216 ALA A C 1
ATOM 1516 O O . ALA A 1 216 ? 7.615 21.869 106.770 1.00 55.67 216 ALA A O 1
ATOM 1518 N N . PRO A 1 217 ? 6.151 22.373 105.120 1.00 66.48 217 PRO A N 1
ATOM 1519 C CA . PRO A 1 217 ? 4.952 22.182 105.905 1.00 72.05 217 PRO A CA 1
ATOM 1520 C C . PRO A 1 217 ? 4.909 20.741 106.397 1.00 77.75 217 PRO A C 1
ATOM 1521 O O . PRO A 1 217 ? 5.271 19.756 105.766 1.00 78.42 217 PRO A O 1
ATOM 1525 N N . SER A 1 218 ? 4.453 20.688 107.633 1.00 83.75 218 SER A N 1
ATOM 1526 C CA . SER A 1 218 ? 4.450 19.489 108.441 1.00 89.13 218 SER A CA 1
ATOM 1527 C C . SER A 1 218 ? 3.331 18.495 108.191 1.00 92.57 218 SER A C 1
ATOM 1528 O O . SER A 1 218 ? 2.268 18.725 107.630 1.00 93.07 218 SER A O 1
ATOM 1531 N N . SER A 1 219 ? 3.646 17.282 108.646 1.00 96.02 219 SER A N 1
ATOM 1532 C CA . SER A 1 219 ? 2.744 16.138 108.640 1.00 98.82 219 SER A CA 1
ATOM 1533 C C . SER A 1 219 ? 2.167 16.029 110.058 1.00 100.98 219 SER A C 1
ATOM 1534 O O . SER A 1 219 ? 1.096 15.492 110.310 1.00 101.38 219 SER A O 1
ATOM 1537 N N . THR A 1 220 ? 2.896 16.640 110.987 1.00 102.55 220 THR A N 1
ATOM 1538 C CA . THR A 1 220 ? 2.497 16.789 112.372 1.00 103.97 220 THR A CA 1
ATOM 1539 C C . THR A 1 220 ? 1.486 17.920 112.543 1.00 104.57 220 THR A C 1
ATOM 1540 O O . THR A 1 220 ? 0.928 18.462 111.588 1.00 105.22 220 THR A O 1
#

Solvent-accessible surface area: 10578 Å² total; per-residue (Å²): 132,11,81,0,16,0,14,45,107,15,25,43,0,3,3,0,3,0,0,0,40,39,20,65,33,133,69,96,33,44,72,5,45,51,154,167,27,59,28,148,74,93,114,20,96,168,83,0,95,143,13,71,21,4,0,0,13,23,63,152,68,47,31,24,65,4,48,40,0,0,26,54,0,20,140,100,60,83,144,68,78,1,14,9,230,66,145,132,98,72,38,11,0,84,84,0,16,46,40,0,56,76,55,17,51,137,198,93,206,109,30,93,66,11,56,158,6,0,63,37,0,22,145,40,0,78,137,23,98,27,132,13,0,2,13,90,108,24,28,0,0,0,0,0,0,5,2,22,0,23,8,2,58,86,112,80,163,29,91,21,138,83,17,87,13,0,34,70,0,56,119,20,8,100,129,38,96,14,6,78,97,3,42,9,90,130,16,99,41,15,90,89,130,168

Nearest PDB structures (foldseek):
  1e6b-assembly1_A-2  TM=1.005E+00  e=1.827E-35  Arabidopsis thaliana
  2jl4-assembly1_B  TM=9.248E-01  e=6.989E-18  Ralstonia sp. U2
  5ft3-assembly1_A  TM=8.688E-01  e=1.030E-12  Aedes aegypti
  3wyw-assembly1_A  TM=8.536E-01  e=2.205E-12  Nilaparvata lugens
  3qav-assembly1_A  TM=8.132E-01  e=4.148E-11  Laternula elliptica

GO terms:
  GO:0016034 maleylacetoacetate isomerase activity (F, IDA)
  GO:1902000 homogentisate catabolic process (P, IDA)
  GO:0009407 toxin catabolic process (P, TAS)

Organism: Arabidopsis thaliana (NCBI:txid3702)